Protein 1WLT (pdb70)

B-factor: mean 29.56, std 9.93, range [12.18, 69.63]

Radius of gyration: 20.83 Å; Cα contacts (8 Å, |Δi|>4): 925; chains: 2; bounding box: 51×50×59 Å

Secondary structure (DSSP, 8-state):
--EEEEEEETTEEEEEE--EEETTEEEEEEEEHHHHHHTT---EEEEEEEEE-TTBEEEEEEE-TTS--EEEEEEEESEEEEEEEE-BTTSTTTT-EEEEEEETTT--EEEE-TTEEEEEEESSSEEEEEEEESS---GGGEEE--GGGS--S-SS-B--HHHHTPPPTTTS--B-/--EEEEEEETTEEEEEE--EEETTEEEEEEEEHHHHHHTT---EEEEEEEEE-TTBEEEEEEE-TTS--EEEEEEEESEEEEEEEE-BTTSTTTT-EEEEEEETTT--EEEE-TTEEEEEEESSSEEEEEEEESS---GGGEEE--GGGS--S-SS-B--HHHHTPPPGGGS--B-

Nearest PDB structures (foldseek):
  2b9u-assembly3_E  TM=1.001E+00  e=2.699E-34  Sulfurisphaera tokodaii str. 7
  1ep0-assembly1_A  TM=9.415E-01  e=1.706E-19  Methanothermobacter thermautotrophicus
  6c46-assembly3_E-2  TM=9.231E-01  e=2.121E-18  Elizabethkingia anophelis NUHP1
  6c46-assembly2_C  TM=9.217E-01  e=4.093E-18  Elizabethkingia anophelis NUHP1
  4hn1-assembly1_B  TM=9.327E-01  e=5.082E-16  Streptomyces bikiniensis

CATH classification: 2.60.120.10

InterPro domains:
  IPR000888 dTDP-4-dehydrorhamnose 3,5-epimerase-like [PF00908] (11-170)
  IPR000888 dTDP-4-dehydrorhamnose 3,5-epimerase-like [PTHR21047] (4-171)
  IPR000888 dTDP-4-dehydrorhamnose 3,5-epimerase-like [TIGR01221] (11-172)
  IPR000888 dTDP-4-dehydrorhamnose 3,5-epimerase-like [cd00438] (11-166)
  IPR011051 RmlC-like cupin domain superfamily [SSF51182] (11-173)
  IPR014710 RmlC-like jelly roll fold [G3DSA:2.60.120.10] (1-176)

Structure (mmCIF, N/CA/C/O backbone):
data_1WLT
#
_entry.id   1WLT
#
_cell.length_a   47.147
_cell.length_b   73.145
_cell.length_c   126.242
_cell.angle_alpha   90.00
_cell.angle_beta   90.00
_cell.angle_gamma   90.00
#
_symmetry.space_group_name_H-M   'P 21 21 21'
#
loop_
_entity.id
_entity.type
_entity.pdbx_description
1 polymer '176aa long hypothetical dTDP-4-dehydrorhamnose 3,5-epimerase'
2 water water
#
loop_
_atom_site.group_PDB
_atom_site.id
_atom_site.type_symbol
_atom_site.label_atom_id
_atom_site.label_alt_id
_atom_site.label_comp_id
_atom_site.label_asym_id
_atom_site.label_entity_id
_atom_site.label_seq_id
_atom_site.pdbx_PDB_ins_code
_atom_site.Cartn_x
_atom_site.Cartn_y
_atom_site.Cartn_z
_atom_site.occupancy
_atom_site.B_iso_or_equiv
_atom_site.auth_seq_id
_atom_site.auth_comp_id
_atom_site.auth_asym_id
_atom_site.auth_atom_id
_atom_site.pdbx_PDB_model_num
ATOM 1 N N . MET A 1 21 ? -1.113 57.324 56.597 1.00 54.91 1 MET A N 1
ATOM 2 C CA . MET A 1 21 ? -1.031 55.839 56.473 1.00 54.05 1 MET A CA 1
ATOM 3 C C . MET A 1 21 ? -2.227 55.296 55.668 1.00 51.26 1 MET A C 1
ATOM 4 O O . MET A 1 21 ? -3.377 55.523 56.064 1.00 51.80 1 MET A O 1
ATOM 9 N N . PRO A 1 22 ? -1.965 54.641 54.523 1.00 47.83 2 PRO A N 1
ATOM 10 C CA . PRO A 1 22 ? -3.030 54.168 53.607 1.00 46.04 2 PRO A CA 1
ATOM 11 C C . PRO A 1 22 ? -3.580 52.760 53.967 1.00 44.01 2 PRO A C 1
ATOM 12 O O . PRO A 1 22 ? -3.837 51.907 53.078 1.00 41.97 2 PRO A O 1
ATOM 16 N N . PHE A 1 23 ? -3.676 52.504 55.265 1.00 41.70 3 PHE A N 1
ATOM 17 C CA . PHE A 1 23 ? -4.402 51.350 55.794 1.00 39.54 3 PHE A CA 1
ATOM 18 C C . PHE A 1 23 ? -5.383 51.817 56.855 1.00 39.37 3 PHE A C 1
ATOM 19 O O . PHE A 1 23 ? -5.163 52.851 57.474 1.00 38.93 3 PHE A O 1
ATOM 27 N N . GLU A 1 24 ? -6.507 51.111 56.963 1.00 39.59 4 GLU A N 1
ATOM 28 C CA . GLU A 1 24 ? -7.420 51.156 58.109 1.00 39.88 4 GLU A CA 1
ATOM 29 C C . GLU A 1 24 ? -7.374 49.749 58.741 1.00 39.43 4 GLU A C 1
ATOM 30 O O . GLU A 1 24 ? -7.319 48.748 58.022 1.00 35.77 4 GLU A O 1
ATOM 36 N N . PHE A 1 25 ? -7.309 49.709 60.079 1.00 39.26 5 PHE A N 1
ATOM 37 C CA . PHE A 1 25 ? -7.181 48.477 60.870 1.00 39.98 5 PHE A CA 1
ATOM 38 C C . PHE A 1 25 ? -8.358 48.331 61.805 1.00 40.43 5 PHE A C 1
ATOM 39 O O . PHE A 1 25 ? -8.595 49.239 62.623 1.00 41.75 5 PHE A O 1
ATOM 47 N N . GLU A 1 26 ? -9.100 47.229 61.688 1.00 39.02 6 GLU A N 1
ATOM 48 C CA . GLU A 1 26 ? -10.268 46.978 62.544 1.00 38.71 6 GLU A CA 1
ATOM 49 C C . GLU A 1 26 ? -9.990 45.747 63.408 1.00 38.59 6 GLU A C 1
ATOM 50 O O . GLU A 1 26 ? -9.707 44.654 62.836 1.00 36.37 6 GLU A O 1
ATOM 56 N N . ASN A 1 27 ? -9.964 45.904 64.745 1.00 38.46 7 ASN A N 1
ATOM 57 C CA . ASN A 1 27 ? -9.699 44.736 65.632 1.00 39.79 7 ASN A CA 1
ATOM 58 C C . ASN A 1 27 ? -10.884 43.861 65.644 1.00 39.60 7 ASN A C 1
ATOM 59 O O . ASN A 1 27 ? -12.021 44.341 65.833 1.00 40.97 7 ASN A O 1
ATOM 64 N N . LEU A 1 28 ? -10.668 42.587 65.337 1.00 37.58 8 LEU A N 1
ATOM 65 C CA . LEU A 1 28 ? -11.742 41.662 65.404 1.00 37.60 8 LEU A CA 1
ATOM 66 C C . LEU A 1 28 ? -11.701 40.816 66.724 1.00 37.27 8 LEU A C 1
ATOM 67 O O . LEU A 1 28 ? -12.503 39.887 66.856 1.00 38.65 8 LEU A O 1
ATOM 72 N N . GLY A 1 29 ? -10.795 41.154 67.636 1.00 36.80 9 GLY A N 1
ATOM 73 C CA . GLY A 1 29 ? -10.595 40.480 68.926 1.00 37.16 9 GLY A CA 1
ATOM 74 C C . GLY A 1 29 ? -9.532 39.380 68.885 1.00 37.13 9 GLY A C 1
ATOM 75 O O . GLY A 1 29 ? -9.242 38.820 67.789 1.00 35.89 9 GLY A O 1
ATOM 76 N N . MET A 1 30 ? -8.949 39.076 70.045 1.00 34.84 10 MET A N 1
ATOM 77 C CA . MET A 1 30 ? -7.948 38.011 70.225 1.00 35.37 10 MET A CA 1
ATOM 78 C C . MET A 1 30 ? -6.602 38.312 69.630 1.00 35.33 10 MET A C 1
ATOM 79 O O . MET A 1 30 ? -5.639 37.546 69.796 1.00 36.13 10 MET A O 1
ATOM 84 N N . GLY A 1 31 ? -6.473 39.442 68.969 1.00 34.60 11 GLY A N 1
ATOM 85 C CA . GLY A 1 31 ? -5.217 39.736 68.307 1.00 33.97 11 GLY A CA 1
ATOM 86 C C . GLY A 1 31 ? -5.400 39.779 66.758 1.00 32.57 11 GLY A C 1
ATOM 87 O O . GLY A 1 31 ? -4.477 40.182 66.064 1.00 30.99 11 GLY A O 1
ATOM 88 N N . ILE A 1 32 ? -6.567 39.358 66.265 1.00 31.74 12 ILE A N 1
ATOM 89 C CA . ILE A 1 32 ? -6.848 39.264 64.816 1.00 30.70 12 ILE A CA 1
ATOM 90 C C . ILE A 1 32 ? -7.149 40.678 64.353 1.00 30.42 12 ILE A C 1
ATOM 91 O O . ILE A 1 32 ? -7.890 41.433 65.041 1.00 31.67 12 ILE A O 1
ATOM 96 N N . ILE A 1 33 ? -6.629 41.041 63.194 1.00 29.67 13 ILE A N 1
ATOM 97 C CA . ILE A 1 33 ? -6.901 42.376 62.645 1.00 29.36 13 ILE A CA 1
ATOM 98 C C . ILE A 1 33 ? -7.303 42.229 61.157 1.00 28.86 13 ILE A C 1
ATOM 99 O O . ILE A 1 33 ? -6.624 41.550 60.400 1.00 24.87 13 ILE A O 1
ATOM 104 N N . LEU A 1 34 ? -8.404 42.855 60.778 1.00 28.89 14 LEU A N 1
ATOM 105 C CA . LEU A 1 34 ? -8.755 43.106 59.408 1.00 28.00 14 LEU A CA 1
ATOM 106 C C . LEU A 1 34 ? -8.051 44.386 58.934 1.00 28.29 14 LEU A C 1
ATOM 107 O O . LEU A 1 34 ? -8.150 45.488 59.542 1.00 27.46 14 LEU A O 1
ATOM 112 N N . ILE A 1 35 ? -7.395 44.256 57.797 1.00 26.43 15 ILE A N 1
ATOM 113 C CA . ILE A 1 35 ? -6.664 45.350 57.225 1.00 26.42 15 ILE A CA 1
ATOM 114 C C . ILE A 1 35 ? -7.343 45.775 55.920 1.00 24.40 15 ILE A C 1
ATOM 115 O O . ILE A 1 35 ? -7.633 44.967 55.098 1.00 20.33 15 ILE A O 1
ATOM 120 N N . LYS A 1 36 ? -7.586 47.077 55.748 1.00 25.39 16 LYS A N 1
ATOM 121 C CA . LYS A 1 36 ? -8.338 47.607 54.598 1.00 26.52 16 LYS A CA 1
ATOM 122 C C . LYS A 1 36 ? -7.436 48.627 53.906 1.00 27.89 16 LYS A C 1
ATOM 123 O O . LYS A 1 36 ? -7.070 49.703 54.499 1.00 29.39 16 LYS A O 1
ATOM 129 N N . PRO A 1 37 ? -6.887 48.208 52.765 1.00 28.42 17 PRO A N 1
ATOM 130 C CA . PRO A 1 37 ? -5.970 49.041 51.993 1.00 27.77 17 PRO A CA 1
ATOM 131 C C . PRO A 1 37 ? -6.766 50.053 51.139 1.00 27.05 17 PRO A C 1
ATOM 132 O O . PRO A 1 37 ? -7.918 49.821 50.848 1.00 28.78 17 PRO A O 1
ATOM 136 N N . LYS A 1 38 ? -6.128 51.151 50.784 1.00 26.98 18 LYS A N 1
ATOM 137 C CA . LYS A 1 38 ? -6.643 52.172 49.874 1.00 27.73 18 LYS A CA 1
ATOM 138 C C . LYS A 1 38 ? -6.352 51.861 48.424 1.00 26.16 18 LYS A C 1
ATOM 139 O O . LYS A 1 38 ? -5.193 51.752 48.037 1.00 27.59 18 LYS A O 1
ATOM 145 N N . VAL A 1 39 ? -7.396 51.747 47.602 1.00 26.33 19 VAL A N 1
ATOM 146 C CA . VAL A 1 39 ? -7.246 51.408 46.213 1.00 25.36 19 VAL A CA 1
ATOM 147 C C . VAL A 1 39 ? -7.471 52.628 45.344 1.00 27.75 19 VAL A C 1
ATOM 148 O O . VAL A 1 39 ? -8.385 53.408 45.599 1.00 27.62 19 VAL A O 1
ATOM 152 N N . PHE A 1 40 ? -6.571 52.808 44.385 1.00 26.32 20 PHE A N 1
ATOM 153 C CA . PHE A 1 40 ? -6.571 53.943 43.456 1.00 27.22 20 PHE A CA 1
ATOM 154 C C . PHE A 1 40 ? -6.932 53.493 42.056 1.00 26.40 20 PHE A C 1
ATOM 155 O O . PHE A 1 40 ? -6.078 52.987 41.326 1.00 26.08 20 PHE A O 1
ATOM 163 N N . PRO A 1 41 ? -8.173 53.649 41.660 1.00 26.76 21 PRO A N 1
ATOM 164 C CA . PRO A 1 41 ? -8.596 53.253 40.322 1.00 26.30 21 PRO A CA 1
ATOM 165 C C . PRO A 1 41 ? -8.382 54.400 39.297 1.00 27.14 21 PRO A C 1
ATOM 166 O O . PRO A 1 41 ? -8.357 55.591 39.680 1.00 27.01 21 PRO A O 1
ATOM 170 N N . ASP A 1 42 ? -8.306 54.024 38.038 1.00 26.41 22 ASP A N 1
ATOM 171 C CA . ASP A 1 42 ? -8.153 54.950 36.924 1.00 26.23 22 ASP A CA 1
ATOM 172 C C . ASP A 1 42 ? -8.435 54.233 35.674 1.00 25.95 22 ASP A C 1
ATOM 173 O O . ASP A 1 42 ? -8.892 53.052 35.742 1.00 25.32 22 ASP A O 1
ATOM 178 N N . LYS A 1 43 ? -8.206 54.883 34.510 1.00 24.81 23 LYS A N 1
ATOM 179 C CA . LYS A 1 43 ? -8.540 54.266 33.249 1.00 24.67 23 LYS A CA 1
ATOM 180 C C . LYS A 1 43 ? -7.736 52.978 32.940 1.00 23.99 23 LYS A C 1
ATOM 181 O O . LYS A 1 43 ? -8.173 52.169 32.145 1.00 23.09 23 LYS A O 1
ATOM 187 N N . ARG A 1 44 ? -6.592 52.802 33.559 1.00 23.07 24 ARG A N 1
ATOM 188 C CA . ARG A 1 44 ? -5.729 51.626 33.362 1.00 20.37 24 ARG A CA 1
ATOM 189 C C . ARG A 1 44 ? -6.203 50.356 34.111 1.00 21.27 24 ARG A C 1
ATOM 190 O O . ARG A 1 44 ? -5.856 49.276 33.706 1.00 19.87 24 ARG A O 1
ATOM 198 N N . GLY A 1 45 ? -6.954 50.554 35.194 1.00 20.88 25 GLY A N 1
ATOM 199 C CA . GLY A 1 45 ? -7.297 49.522 36.181 1.00 21.77 25 GLY A CA 1
ATOM 200 C C . GLY A 1 45 ? -7.245 50.096 37.556 1.00 20.90 25 GLY A C 1
ATOM 201 O O . GLY A 1 45 ? -8.004 51.079 37.887 1.00 20.57 25 GLY A O 1
ATOM 202 N N . PHE A 1 46 ? -6.354 49.582 38.400 1.00 20.10 26 PHE A N 1
ATOM 203 C CA . PHE A 1 46 ? -6.159 50.120 39.731 1.00 20.67 26 PHE A CA 1
ATOM 204 C C . PHE A 1 46 ? -4.839 49.821 40.316 1.00 20.01 26 PHE A C 1
ATOM 205 O O . PHE A 1 46 ? -4.154 48.909 39.813 1.00 20.19 26 PHE A O 1
ATOM 213 N N . PHE A 1 47 ? -4.479 50.491 41.406 1.00 20.10 27 PHE A N 1
ATOM 214 C CA . PHE A 1 47 ? -3.233 50.284 42.082 1.00 22.23 27 PHE A CA 1
ATOM 215 C C . PHE A 1 47 ? -3.450 50.362 43.614 1.00 23.77 27 PHE A C 1
ATOM 216 O O . PHE A 1 47 ? -4.280 51.136 44.088 1.00 24.51 27 PHE A O 1
ATOM 224 N N . LEU A 1 48 ? -2.737 49.538 44.378 1.00 22.62 28 LEU A N 1
ATOM 225 C CA . LEU A 1 48 ? -2.745 49.649 45.847 1.00 22.90 28 LEU A CA 1
ATOM 226 C C . LEU A 1 48 ? -1.425 49.184 46.407 1.00 23.06 28 LEU A C 1
ATOM 227 O O . LEU A 1 48 ? -0.777 48.316 45.852 1.00 21.09 28 LEU A O 1
ATOM 232 N N . GLU A 1 49 ? -1.048 49.778 47.531 1.00 23.24 29 GLU A N 1
ATOM 233 C CA . GLU A 1 49 ? -0.014 49.256 48.417 1.00 24.42 29 GLU A CA 1
ATOM 234 C C . GLU A 1 49 ? -0.662 48.231 49.297 1.00 23.09 29 GLU A C 1
ATOM 235 O O . GLU A 1 49 ? -1.761 48.514 49.872 1.00 21.76 29 GLU A O 1
ATOM 241 N N . VAL A 1 50 ? -0.086 47.033 49.325 1.00 22.50 30 VAL A N 1
ATOM 242 C CA . VAL A 1 50 ? -0.754 45.913 49.963 1.00 23.91 30 VAL A CA 1
ATOM 243 C C . VAL A 1 50 ? -0.160 45.773 51.366 1.00 25.68 30 VAL A C 1
ATOM 244 O O . VAL A 1 50 ? -0.913 45.644 52.312 1.00 25.98 30 VAL A O 1
ATOM 248 N N . PHE A 1 51 ? 1.156 45.752 51.478 1.00 27.42 31 PHE A N 1
ATOM 249 C CA . PHE A 1 51 ? 1.819 45.722 52.789 1.00 30.06 31 PHE A CA 1
ATOM 250 C C . PHE A 1 51 ? 3.089 46.613 52.790 1.00 30.30 31 PHE A C 1
ATOM 251 O O . PHE A 1 51 ? 3.751 46.773 51.786 1.00 30.15 31 PHE A O 1
ATOM 259 N N . LYS A 1 52 ? 3.324 47.288 53.911 1.00 32.45 32 LYS A N 1
ATOM 260 C CA . LYS A 1 52 ? 4.471 48.162 54.094 1.00 31.88 32 LYS A CA 1
ATOM 261 C C . LYS A 1 52 ? 5.020 47.948 55.496 1.00 33.64 32 LYS A C 1
ATOM 262 O O . LYS A 1 52 ? 4.299 48.116 56.473 1.00 32.68 32 LYS A O 1
ATOM 268 N N . SER A 1 53 ? 6.286 47.594 55.552 1.00 36.62 33 SER A N 1
ATOM 269 C CA . SER A 1 53 ? 6.874 47.035 56.753 1.00 40.45 33 SER A CA 1
ATOM 270 C C . SER A 1 53 ? 6.823 48.093 57.874 1.00 41.88 33 SER A C 1
ATOM 271 O O . SER A 1 53 ? 6.363 47.768 58.973 1.00 41.20 33 SER A O 1
ATOM 274 N N . GLU A 1 54 ? 7.086 49.384 57.591 1.00 42.70 34 GLU A N 1
ATOM 275 C CA . GLU A 1 54 ? 7.150 50.363 58.671 1.00 43.95 34 GLU A CA 1
ATOM 276 C C . GLU A 1 54 ? 5.756 50.649 59.215 1.00 42.91 34 GLU A C 1
ATOM 277 O O . GLU A 1 54 ? 5.583 50.707 60.427 1.00 43.73 34 GLU A O 1
ATOM 283 N N . ASP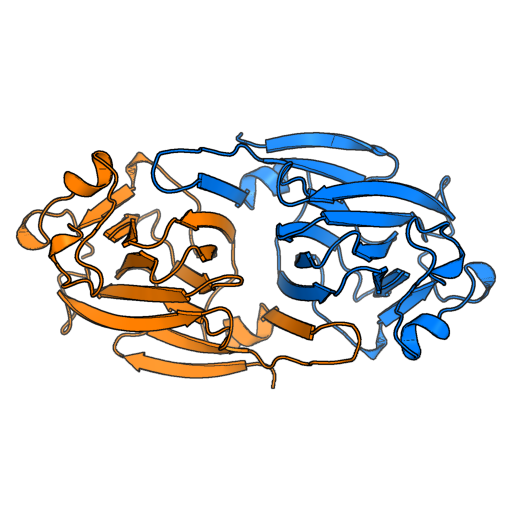 A 1 55 ? 4.737 50.697 58.368 1.00 40.87 35 ASP A N 1
ATOM 284 C CA . ASP A 1 55 ? 3.366 50.848 58.825 1.00 39.60 35 ASP A CA 1
ATOM 285 C C . ASP A 1 55 ? 2.808 49.630 59.621 1.00 39.01 35 ASP A C 1
ATOM 286 O O . ASP A 1 55 ? 1.911 49.765 60.476 1.00 38.47 35 ASP A O 1
ATOM 291 N N . PHE A 1 56 ? 3.264 48.433 59.260 1.00 37.45 36 PHE A N 1
ATOM 292 C CA . PHE A 1 56 ? 2.708 47.221 59.838 1.00 36.25 36 PHE A CA 1
ATOM 293 C C . PHE A 1 56 ? 3.404 46.989 61.161 1.00 35.86 36 PHE A C 1
ATOM 294 O O . PHE A 1 56 ? 2.774 46.558 62.167 1.00 34.41 36 PHE A O 1
ATOM 302 N N . THR A 1 57 ? 4.684 47.328 61.178 1.00 35.84 37 THR A N 1
ATOM 303 C CA . THR A 1 57 ? 5.455 47.345 62.426 1.00 37.77 37 THR A CA 1
ATOM 304 C C . THR A 1 57 ? 4.785 48.229 63.515 1.00 39.65 37 THR A C 1
ATOM 305 O O . THR A 1 57 ? 4.708 47.832 64.694 1.00 40.31 37 THR A O 1
ATOM 309 N N . LYS A 1 58 ? 4.202 49.351 63.102 1.00 41.95 38 LYS A N 1
ATOM 310 C CA . LYS A 1 58 ? 3.474 50.211 64.028 1.00 44.03 38 LYS A CA 1
ATOM 311 C C . LYS A 1 58 ? 2.209 49.560 64.620 1.00 45.33 38 LYS A C 1
ATOM 312 O O . LYS A 1 58 ? 1.867 49.814 65.786 1.00 44.49 38 LYS A O 1
ATOM 318 N N . MET A 1 59 ? 1.533 48.691 63.857 1.00 45.82 39 MET A N 1
ATOM 319 C CA . MET A 1 59 ? 0.459 47.848 64.409 1.00 46.29 39 MET A CA 1
ATOM 320 C C . MET A 1 59 ? 0.944 46.512 64.990 1.00 44.93 39 MET A C 1
ATOM 321 O O . MET A 1 59 ? 0.138 45.624 65.234 1.00 43.50 39 MET A O 1
ATOM 326 N N . ARG A 1 60 ? 2.257 46.396 65.155 1.00 43.46 40 ARG A N 1
ATOM 327 C CA . ARG A 1 60 ? 2.976 45.250 65.711 1.00 44.38 40 ARG A CA 1
ATOM 328 C C . ARG A 1 60 ? 2.789 43.971 64.913 1.00 42.34 40 ARG A C 1
ATOM 329 O O . ARG A 1 60 ? 2.830 42.839 65.464 1.00 43.67 40 ARG A O 1
ATOM 337 N N . ILE A 1 61 ? 2.634 44.153 63.601 1.00 38.01 41 ILE A N 1
ATOM 338 C CA . ILE A 1 61 ? 2.715 43.075 62.640 1.00 35.16 41 ILE A CA 1
ATOM 339 C C . ILE A 1 61 ? 4.134 43.041 62.090 1.00 34.00 41 ILE A C 1
ATOM 340 O O . ILE A 1 61 ? 4.537 43.981 61.400 1.00 34.72 41 ILE A O 1
ATOM 345 N N . PRO A 1 62 ? 4.918 42.007 62.376 1.00 33.39 42 PRO A N 1
ATOM 346 C CA . PRO A 1 62 ? 6.343 41.997 61.994 1.00 33.17 42 PRO A CA 1
ATOM 347 C C . PRO A 1 62 ? 6.488 41.729 60.499 1.00 33.00 42 PRO A C 1
ATOM 348 O O . PRO A 1 62 ? 5.458 41.604 59.819 1.00 30.59 42 PRO A O 1
ATOM 352 N N . ASN A 1 63 ? 7.725 41.613 60.052 1.00 33.26 43 ASN A N 1
ATOM 353 C CA . ASN A 1 63 ? 8.050 41.590 58.663 1.00 33.80 43 ASN A CA 1
ATOM 354 C C . ASN A 1 63 ? 7.825 40.203 58.054 1.00 32.06 43 ASN A C 1
ATOM 355 O O . ASN A 1 63 ? 7.861 39.160 58.765 1.00 29.83 43 ASN A O 1
ATOM 360 N N . VAL A 1 64 ? 7.642 40.203 56.737 1.00 30.52 44 VAL A N 1
ATOM 361 C CA . VAL A 1 64 ? 7.391 38.965 55.973 1.00 30.81 44 VAL A CA 1
ATOM 362 C C . VAL A 1 64 ? 8.653 38.203 55.685 1.00 30.76 44 VAL A C 1
ATOM 363 O O . VAL A 1 64 ? 9.663 38.789 55.320 1.00 31.05 44 VAL A O 1
ATOM 367 N N . ILE A 1 65 ? 8.655 36.904 55.919 1.00 28.08 45 ILE A N 1
ATOM 368 C CA . ILE A 1 65 ? 9.818 36.121 55.515 1.00 27.86 45 ILE A CA 1
ATOM 369 C C . ILE A 1 65 ? 9.569 35.077 54.460 1.00 25.41 45 ILE A C 1
ATOM 370 O O . ILE A 1 65 ? 10.494 34.415 53.977 1.00 24.92 45 ILE A O 1
ATOM 375 N N . GLN A 1 66 ? 8.290 34.854 54.160 1.00 20.97 46 GLN A N 1
ATOM 376 C CA . GLN A 1 66 ? 7.945 33.941 53.153 1.00 19.97 46 GLN A CA 1
ATOM 377 C C . GLN A 1 66 ? 6.587 34.368 52.588 1.00 16.84 46 GLN A C 1
ATOM 378 O O . GLN A 1 66 ? 5.739 34.883 53.331 1.00 20.99 46 GLN A O 1
ATOM 384 N N . THR A 1 67 ? 6.403 34.145 51.318 1.00 18.37 47 THR A N 1
ATOM 385 C CA . THR A 1 67 ? 5.060 34.429 50.696 1.00 18.51 47 THR A CA 1
ATOM 386 C C . THR A 1 67 ? 4.651 33.252 49.894 1.00 18.08 47 THR A C 1
ATOM 387 O O . THR A 1 67 ? 5.404 32.770 49.042 1.00 19.52 47 THR A O 1
ATOM 391 N N . ASN A 1 68 ? 3.442 32.742 50.147 1.00 16.90 48 ASN A N 1
ATOM 392 C CA . ASN A 1 68 ? 2.902 31.675 49.299 1.00 15.97 48 ASN A CA 1
ATOM 393 C C . ASN A 1 68 ? 1.651 32.075 48.502 1.00 16.12 48 ASN A C 1
ATOM 394 O O . ASN A 1 68 ? 1.034 33.073 48.783 1.00 15.33 48 ASN A O 1
ATOM 399 N N . MET A 1 69 ? 1.266 31.239 47.561 1.00 16.80 49 MET A N 1
ATOM 400 C CA . MET A 1 69 ? 0.022 31.406 46.828 1.00 17.76 49 MET A CA 1
ATOM 401 C C . MET A 1 69 ? -0.636 30.147 46.537 1.00 18.24 49 MET A C 1
ATOM 402 O O . MET A 1 69 ? 0.014 29.168 46.229 1.00 18.10 49 MET A O 1
ATOM 407 N N . SER A 1 70 ? -1.980 30.147 46.616 1.00 15.32 50 SER A N 1
ATOM 408 C CA . SER A 1 70 ? -2.742 29.079 46.129 1.00 16.07 50 SER A CA 1
ATOM 409 C C . SER A 1 70 ? -3.856 29.556 45.209 1.00 14.62 50 SER A C 1
ATOM 410 O O . SER A 1 70 ? -4.345 30.685 45.351 1.00 16.53 50 SER A O 1
ATOM 413 N N . PHE A 1 71 ? -4.250 28.629 44.361 1.00 14.98 51 PHE A N 1
ATOM 414 C CA . PHE A 1 71 ? -5.468 28.701 43.587 1.00 15.48 51 PHE A CA 1
ATOM 415 C C . PHE A 1 71 ? -6.378 27.587 44.078 1.00 17.28 51 PHE A C 1
ATOM 416 O O . PHE A 1 71 ? -5.954 26.458 44.206 1.00 16.61 51 PHE A O 1
ATOM 424 N N . SER A 1 72 ? -7.628 27.950 44.335 1.00 16.65 52 SER A N 1
ATOM 425 C CA . SER A 1 72 ? -8.634 27.030 44.892 1.00 17.30 52 SER A CA 1
ATOM 426 C C . SER A 1 72 ? -9.952 27.173 44.163 1.00 18.36 52 SER A C 1
ATOM 427 O O . SER A 1 72 ? -10.502 28.304 44.014 1.00 17.45 52 SER A O 1
ATOM 430 N N . ARG A 1 73 ? -10.366 26.032 43.590 1.00 18.10 53 ARG A N 1
ATOM 431 C CA . ARG A 1 73 ? -11.687 25.936 42.876 1.00 18.58 53 ARG A CA 1
ATOM 432 C C . ARG A 1 73 ? -12.798 26.175 43.865 1.00 18.32 53 ARG A C 1
ATOM 433 O O . ARG A 1 73 ? -12.683 25.900 45.095 1.00 17.11 53 ARG A O 1
ATOM 448 N N . LYS A 1 74 ? -13.907 26.714 43.365 1.00 19.45 54 LYS A N 1
ATOM 449 C CA . LYS A 1 74 ? -15.094 26.913 44.195 1.00 17.84 54 LYS A CA 1
ATOM 450 C C . LYS A 1 74 ? -15.389 25.663 45.063 1.00 17.81 54 LYS A C 1
ATOM 451 O O . LYS A 1 74 ? -15.433 24.547 44.530 1.00 18.89 54 LYS A O 1
ATOM 457 N N . GLY A 1 75 ? -15.589 25.879 46.357 1.00 18.21 55 GLY A N 1
ATOM 458 C CA . GLY A 1 75 ? -15.990 24.805 47.293 1.00 18.07 55 GLY A CA 1
ATOM 459 C C . GLY A 1 75 ? -14.839 24.186 48.060 1.00 17.57 55 GLY A C 1
ATOM 460 O O . GLY A 1 75 ? -15.017 23.499 49.063 1.00 18.02 55 GLY A O 1
ATOM 461 N N . VAL A 1 76 ? -13.631 24.432 47.572 1.00 16.56 56 VAL A N 1
ATOM 462 C CA . VAL A 1 76 ? -12.450 24.012 48.337 1.00 15.75 56 VAL A CA 1
ATOM 463 C C . VAL A 1 76 ? -12.381 24.583 49.727 1.00 15.96 56 VAL A C 1
ATOM 464 O O . VAL A 1 76 ? -12.508 25.780 49.936 1.00 15.82 56 VAL A O 1
ATOM 468 N N . VAL A 1 77 ? -12.003 23.719 50.707 1.00 16.36 57 VAL A N 1
ATOM 469 C CA . VAL A 1 77 ? -11.554 24.130 52.047 1.00 14.79 57 VAL A CA 1
ATOM 470 C C . VAL A 1 77 ? -10.124 23.668 52.175 1.00 13.33 57 VAL A C 1
ATOM 471 O O . VAL A 1 77 ? -9.752 22.529 51.743 1.00 17.17 57 VAL A O 1
ATOM 475 N N . ARG A 1 78 ? -9.354 24.580 52.640 1.00 15.08 58 ARG A N 1
ATOM 476 C CA . ARG A 1 78 ? -7.998 24.268 53.166 1.00 14.99 58 ARG A CA 1
ATOM 477 C C . ARG A 1 78 ? -7.945 24.639 54.612 1.00 15.75 58 ARG A C 1
ATOM 478 O O . ARG A 1 78 ? -8.321 25.742 55.018 1.00 17.87 58 ARG A O 1
ATOM 486 N N . GLY A 1 79 ? -7.357 23.743 55.443 1.00 15.44 59 GLY A N 1
ATOM 487 C CA . GLY A 1 79 ? -7.108 24.100 56.835 1.00 15.24 59 GLY A CA 1
ATOM 488 C C . GLY A 1 79 ? -7.542 22.973 57.823 1.00 13.97 59 GLY A C 1
ATOM 489 O O . GLY A 1 79 ? -7.813 21.868 57.376 1.00 14.05 59 GLY A O 1
ATOM 490 N N . LEU A 1 80 ? -7.543 23.232 59.125 1.00 13.41 60 LEU A N 1
ATOM 491 C CA . LEU A 1 80 ? -7.190 24.517 59.765 1.00 14.60 60 LEU A CA 1
ATOM 492 C C . LEU A 1 80 ? -5.735 24.429 60.281 1.00 17.97 60 LEU A C 1
ATOM 493 O O . LEU A 1 80 ? -5.471 23.714 61.216 1.00 19.17 60 LEU A O 1
ATOM 498 N N . HIS A 1 81 ? -4.806 25.146 59.652 1.00 17.96 61 HIS A N 1
ATOM 499 C CA . HIS A 1 81 ? -3.355 24.927 59.871 1.00 18.44 61 HIS A CA 1
ATOM 500 C C . HIS A 1 81 ? -2.622 25.900 60.723 1.00 18.52 61 HIS A C 1
ATOM 501 O O . HIS A 1 81 ? -2.929 27.077 60.814 1.00 17.94 61 HIS A O 1
ATOM 508 N N . TYR A 1 82 ? -1.577 25.386 61.339 1.00 18.69 62 TYR A N 1
ATOM 509 C CA . TYR A 1 82 ? -0.610 26.189 62.039 1.00 20.20 62 TYR A CA 1
ATOM 510 C C . TYR A 1 82 ? 0.704 25.416 62.057 1.00 19.73 62 TYR A C 1
ATOM 511 O O . TYR A 1 82 ? 0.781 24.199 61.799 1.00 19.72 62 TYR A O 1
ATOM 520 N N . GLN A 1 83 ? 1.760 26.138 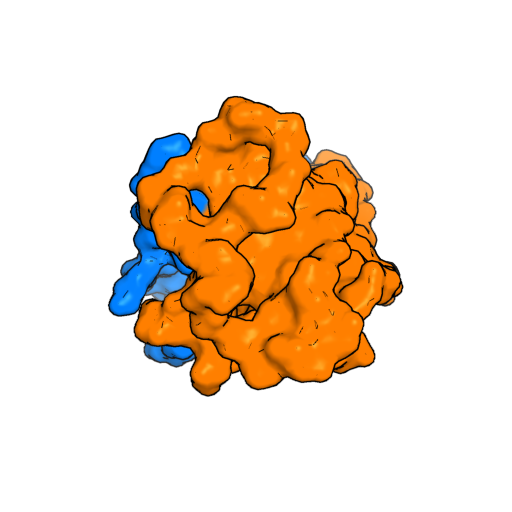62.377 1.00 20.20 63 GLN A N 1
ATOM 521 C CA . GLN A 1 83 ? 3.002 25.471 62.803 1.00 19.88 63 GLN A CA 1
ATOM 522 C C . GLN A 1 83 ? 3.195 25.702 64.329 1.00 19.39 63 GLN A C 1
ATOM 523 O O . GLN A 1 83 ? 2.921 26.761 64.862 1.00 22.07 63 GLN A O 1
ATOM 529 N N . ARG A 1 84 ? 3.626 24.637 65.013 1.00 21.76 64 ARG A N 1
ATOM 530 C CA . ARG A 1 84 ? 3.935 24.751 66.376 1.00 23.89 64 ARG A CA 1
ATOM 531 C C . ARG A 1 84 ? 5.290 25.351 66.656 1.00 24.42 64 ARG A C 1
ATOM 532 O O . ARG A 1 84 ? 6.208 25.333 65.824 1.00 23.26 64 ARG A O 1
ATOM 540 N N . THR A 1 85 ? 5.377 25.846 67.901 1.00 26.63 65 THR A N 1
ATOM 541 C CA . THR A 1 85 ? 6.542 26.574 68.406 1.00 28.36 65 THR A CA 1
ATOM 542 C C . THR A 1 85 ? 7.650 25.512 68.369 1.00 28.70 65 THR A C 1
ATOM 543 O O . THR A 1 85 ? 7.373 24.316 68.532 1.00 27.99 65 THR A O 1
ATOM 547 N N . PRO A 1 86 ? 8.905 25.860 68.067 1.00 28.60 66 PRO A N 1
ATOM 548 C CA . PRO A 1 86 ? 9.387 27.220 67.941 1.00 28.05 66 PRO A CA 1
ATOM 549 C C . PRO A 1 86 ? 9.492 27.606 66.447 1.00 27.46 66 PRO A C 1
ATOM 550 O O . PRO A 1 86 ? 10.277 28.492 66.097 1.00 26.48 66 PRO A O 1
ATOM 554 N N . LYS A 1 87 ? 8.748 26.903 65.567 1.00 26.87 67 LYS A N 1
ATOM 555 C CA . LYS A 1 87 ? 8.506 27.384 64.179 1.00 25.03 67 LYS A CA 1
ATOM 556 C C . LYS A 1 87 ? 7.120 28.050 63.935 1.00 23.92 67 LYS A C 1
ATOM 557 O O . LYS A 1 87 ? 6.574 27.957 62.812 1.00 23.34 67 LYS A O 1
ATOM 563 N N . GLU A 1 88 ? 6.629 28.788 64.920 1.00 24.26 68 GLU A N 1
ATOM 564 C CA . GLU A 1 88 ? 5.322 29.434 64.868 1.00 25.17 68 GLU A CA 1
ATOM 565 C C . GLU A 1 88 ? 5.330 30.484 63.714 1.00 24.82 68 GLU A C 1
ATOM 566 O O . GLU A 1 88 ? 6.413 30.945 63.341 1.00 24.39 68 GLU A O 1
ATOM 572 N N . GLN A 1 89 ? 4.147 30.740 63.133 1.00 23.75 69 GLN A N 1
ATOM 573 C CA . GLN A 1 89 ? 3.979 31.612 61.928 1.00 23.31 69 GLN A CA 1
ATOM 574 C C . GLN A 1 89 ? 2.851 32.523 62.173 1.00 23.02 69 GLN A C 1
ATOM 575 O O . GLN A 1 89 ? 1.755 32.054 62.582 1.00 23.05 69 GLN A O 1
ATOM 581 N N . GLY A 1 90 ? 3.087 33.823 61.861 1.00 20.95 70 GLY A N 1
ATOM 582 C CA . GLY A 1 90 ? 2.072 34.813 61.678 1.00 20.90 70 GLY A CA 1
ATOM 583 C C . GLY A 1 90 ? 1.678 34.825 60.185 1.00 20.03 70 GLY A C 1
ATOM 584 O O . GLY A 1 90 ? 2.450 34.371 59.362 1.00 18.67 70 GLY A O 1
ATOM 585 N N . LYS A 1 91 ? 0.471 35.270 59.843 1.00 19.08 71 LYS A N 1
ATOM 586 C CA . LYS A 1 91 ? 0.056 35.216 58.420 1.00 20.61 71 LYS A CA 1
ATOM 587 C C . LYS A 1 91 ? -0.820 36.359 58.150 1.00 21.12 71 LYS A C 1
ATOM 588 O O . LYS A 1 91 ? -1.696 36.571 58.911 1.00 21.23 71 LYS A O 1
ATOM 594 N N . ILE A 1 92 ? -0.600 37.070 57.020 1.00 20.19 72 ILE A N 1
ATOM 595 C CA . ILE A 1 92 ? -1.551 38.045 56.478 1.00 19.64 72 ILE A CA 1
ATOM 596 C C . ILE A 1 92 ? -2.143 37.429 55.234 1.00 17.34 72 ILE A C 1
ATOM 597 O O . ILE A 1 92 ? -1.396 37.100 54.320 1.00 17.61 72 ILE A O 1
ATOM 602 N N . ILE A 1 93 ? -3.484 37.226 55.202 1.00 17.41 73 ILE A N 1
ATOM 603 C CA . ILE A 1 93 ? -4.170 36.558 54.099 1.00 15.60 73 ILE A CA 1
ATOM 604 C C . ILE A 1 93 ? -4.817 37.638 53.192 1.00 17.73 73 ILE A C 1
ATOM 605 O O . ILE A 1 93 ? -5.559 38.506 53.689 1.00 18.11 73 ILE A O 1
ATOM 610 N N . PHE A 1 94 ? -4.624 37.510 51.895 1.00 16.56 74 PHE A N 1
ATOM 611 C CA . PHE A 1 94 ? -5.122 38.461 50.902 1.00 18.04 74 PHE A CA 1
ATOM 612 C C . PHE A 1 94 ? -5.660 37.725 49.718 1.00 18.21 74 PHE A C 1
ATOM 613 O O . PHE A 1 94 ? -5.116 36.660 49.330 1.00 16.75 74 PHE A O 1
ATOM 621 N N . VAL A 1 95 ? -6.677 38.288 49.030 1.00 16.09 75 VAL A N 1
ATOM 622 C CA . VAL A 1 95 ? -7.376 37.597 47.954 1.00 15.84 75 VAL A CA 1
ATOM 623 C C . VAL A 1 95 ? -7.437 38.490 46.715 1.00 16.10 75 VAL A C 1
ATOM 624 O O . VAL A 1 95 ? -8.299 39.365 46.585 1.00 16.71 75 VAL A O 1
ATOM 628 N N . PRO A 1 96 ? -6.430 38.381 45.886 1.00 16.48 76 PRO A N 1
ATOM 629 C CA . PRO A 1 96 ? -6.407 39.221 44.684 1.00 16.79 76 PRO A CA 1
ATOM 630 C C . PRO A 1 96 ? -7.377 38.874 43.646 1.00 16.01 76 PRO A C 1
ATOM 631 O O . PRO A 1 96 ? -7.622 39.705 42.779 1.00 18.55 76 PRO A O 1
ATOM 635 N N . LYS A 1 97 ? -7.865 37.644 43.634 1.00 17.08 77 LYS A N 1
ATOM 636 C CA . LYS A 1 97 ? -8.939 37.190 42.717 1.00 17.90 77 LYS A CA 1
ATOM 637 C C . LYS A 1 97 ? -9.829 36.213 43.395 1.00 17.41 77 LYS A C 1
ATOM 638 O O . LYS A 1 97 ? -9.348 35.244 44.012 1.00 16.26 77 LYS A O 1
ATOM 644 N N . GLY A 1 98 ? -11.142 36.461 43.284 1.00 17.14 78 GLY A N 1
ATOM 645 C CA . GLY A 1 98 ? -12.131 35.637 43.917 1.00 17.01 78 GLY A CA 1
ATOM 646 C C . GLY A 1 98 ? -12.685 36.120 45.218 1.00 16.67 78 GLY A C 1
ATOM 647 O O . GLY A 1 98 ? -12.767 37.323 45.467 1.00 17.05 78 GLY A O 1
ATOM 648 N N . ARG A 1 99 ? -13.012 35.178 46.075 1.00 14.90 79 ARG A N 1
ATOM 649 C CA . ARG A 1 99 ? -13.796 35.405 47.260 1.00 16.00 79 ARG A CA 1
ATOM 650 C C . ARG A 1 99 ? -13.708 34.162 48.184 1.00 15.14 79 ARG A C 1
ATOM 651 O O . ARG A 1 99 ? -14.014 33.075 47.768 1.00 16.09 79 ARG A O 1
ATOM 659 N N . ILE A 1 100 ? -13.260 34.376 49.389 1.00 16.33 80 ILE A N 1
ATOM 660 C CA . ILE A 1 100 ? -13.163 33.301 50.361 1.00 14.91 80 ILE A CA 1
ATOM 661 C C . ILE A 1 100 ? -13.892 33.663 51.655 1.00 15.67 80 ILE A C 1
ATOM 662 O O . ILE A 1 100 ? -13.992 34.817 52.033 1.00 18.38 80 ILE A O 1
ATOM 667 N N . LEU A 1 101 ? -14.234 32.657 52.421 1.00 17.14 81 LEU A N 1
ATOM 668 C CA . LEU A 1 101 ? -14.547 32.841 53.842 1.00 16.98 81 LEU A CA 1
ATOM 669 C C . LEU A 1 101 ? -13.311 32.371 54.625 1.00 17.15 81 LEU A C 1
ATOM 670 O O . LEU A 1 101 ? -13.024 31.217 54.590 1.00 17.07 81 LEU A O 1
ATOM 675 N N . ASP A 1 102 ? -12.645 33.273 55.292 1.00 17.03 82 ASP A N 1
ATOM 676 C CA . ASP A 1 102 ? -11.427 33.028 56.007 1.00 19.83 82 ASP A CA 1
ATOM 677 C C . ASP A 1 102 ? -11.736 32.915 57.471 1.00 20.53 82 ASP A C 1
ATOM 678 O O . ASP A 1 102 ? -12.553 33.686 58.033 1.00 22.72 82 ASP A O 1
ATOM 683 N N . VAL A 1 103 ? -11.077 31.947 58.081 1.00 20.55 83 VAL A N 1
ATOM 684 C CA . VAL A 1 103 ? -11.237 31.609 59.461 1.00 21.31 83 VAL A CA 1
ATOM 685 C C . VAL A 1 103 ? -9.925 31.498 60.246 1.00 21.39 83 VAL A C 1
ATOM 686 O O . VAL A 1 103 ? -8.970 30.915 59.801 1.00 20.19 83 VAL A O 1
ATOM 690 N N . ALA A 1 104 ? -9.919 32.046 61.474 1.00 21.33 84 ALA A N 1
ATOM 691 C CA . ALA A 1 104 ? -8.847 31.915 62.418 1.00 20.63 84 ALA A CA 1
ATOM 692 C C . ALA A 1 104 ? -9.430 31.466 63.763 1.00 23.04 84 ALA A C 1
ATOM 693 O O . ALA A 1 104 ? -10.415 32.038 64.220 1.00 23.09 84 ALA A O 1
ATOM 695 N N . VAL A 1 105 ? -8.873 30.395 64.304 1.00 24.66 85 VAL A N 1
ATOM 696 C CA . VAL A 1 105 ? -9.318 29.772 65.549 1.00 23.93 85 VAL A CA 1
ATOM 697 C C . VAL A 1 105 ? -8.198 29.894 66.548 1.00 25.39 85 VAL A C 1
ATOM 698 O O . VAL A 1 105 ? -7.077 29.502 66.254 1.00 22.89 85 VAL A O 1
ATOM 702 N N . ASP A 1 106 ? -8.495 30.392 67.761 1.00 25.29 86 ASP A N 1
ATOM 703 C CA . ASP A 1 106 ? -7.479 30.520 68.824 1.00 26.62 86 ASP A CA 1
ATOM 704 C C . ASP A 1 106 ? -7.173 29.090 69.330 1.00 26.76 86 ASP A C 1
ATOM 705 O O . ASP A 1 106 ? -8.109 28.422 69.802 1.00 29.14 86 ASP A O 1
ATOM 710 N N . VAL A 1 107 ? -5.953 28.594 69.179 1.00 26.09 87 VAL A N 1
ATOM 711 C CA . VAL A 1 107 ? -5.515 27.274 69.668 1.00 26.67 87 VAL A CA 1
ATOM 712 C C . VAL A 1 107 ? -4.406 27.385 70.765 1.00 27.09 87 VAL A C 1
ATOM 713 O O . VAL A 1 107 ? -3.546 26.549 70.856 1.00 27.24 87 VAL A O 1
ATOM 717 N N . ARG A 1 108 ? -4.462 28.454 71.539 1.00 28.07 88 ARG A N 1
ATOM 718 C CA . ARG A 1 108 ? -3.569 28.659 72.662 1.00 29.84 88 ARG A CA 1
ATOM 719 C C . ARG A 1 108 ? -4.344 28.163 73.916 1.00 32.32 88 ARG A C 1
ATOM 720 O O . ARG A 1 108 ? -5.364 28.751 74.329 1.00 33.42 88 ARG A O 1
ATOM 728 N N . LYS A 1 109 ? -3.889 27.026 74.427 1.00 35.69 89 LYS A N 1
ATOM 729 C CA . LYS A 1 109 ? -4.604 26.243 75.490 1.00 38.30 89 LYS A CA 1
ATOM 730 C C . LYS A 1 109 ? -4.902 27.156 76.722 1.00 39.21 89 LYS A C 1
ATOM 731 O O . LYS A 1 109 ? -6.011 27.203 77.242 1.00 39.88 89 LYS A O 1
ATOM 737 N N . SER A 1 110 ? -3.948 27.974 77.097 1.00 40.43 90 SER A N 1
ATOM 738 C CA . SER A 1 110 ? -4.160 28.912 78.220 1.00 42.43 90 SER A CA 1
ATOM 739 C C . SER A 1 110 ? -4.899 30.218 77.936 1.00 42.38 90 SER A C 1
ATOM 740 O O . SER A 1 110 ? -5.102 31.026 78.853 1.00 42.75 90 SER A O 1
ATOM 743 N N . SER A 1 111 ? -5.244 30.479 76.680 1.00 41.06 91 SER A N 1
ATOM 744 C CA . SER A 1 111 ? -5.912 31.724 76.330 1.00 40.66 91 SER A CA 1
ATOM 745 C C . SER A 1 111 ? -7.367 31.687 76.835 1.00 40.91 91 SER A C 1
ATOM 746 O O . SER A 1 111 ? -8.002 30.629 76.784 1.00 39.75 91 SER A O 1
ATOM 749 N N . PRO A 1 112 ? -7.908 32.830 77.274 1.00 41.38 92 PRO A N 1
ATOM 750 C CA . PRO A 1 112 ? -9.341 32.913 77.630 1.00 41.80 92 PRO A CA 1
ATOM 751 C C . PRO A 1 112 ? -10.272 32.684 76.484 1.00 41.12 92 PRO A C 1
ATOM 752 O O . PRO A 1 112 ? -11.461 32.443 76.716 1.00 40.94 92 PRO A O 1
ATOM 756 N N . THR A 1 113 ? -9.787 32.823 75.252 1.00 39.88 93 THR A N 1
ATOM 757 C CA . THR A 1 113 ? -10.641 32.504 74.093 1.00 38.66 93 THR A CA 1
ATOM 758 C C . THR A 1 113 ? -10.192 31.271 73.334 1.00 39.11 93 THR A C 1
ATOM 759 O O . THR A 1 113 ? -10.502 31.134 72.154 1.00 40.04 93 THR A O 1
ATOM 763 N N . PHE A 1 114 ? -9.497 30.364 74.006 1.00 37.93 94 PHE A N 1
ATOM 764 C CA . PHE A 1 114 ? -9.198 29.069 73.464 1.00 37.07 94 PHE A CA 1
ATOM 765 C C . PHE A 1 114 ? -10.432 28.519 72.829 1.00 36.91 94 PHE A C 1
ATOM 766 O O . PHE A 1 114 ? -11.523 28.522 73.437 1.00 35.32 94 PHE A O 1
ATOM 774 N N . GLY A 1 115 ? -10.292 28.153 71.554 1.00 34.21 95 GLY A N 1
ATOM 775 C CA . GLY A 1 115 ? -11.351 27.560 70.766 1.00 33.06 95 GLY A CA 1
ATOM 776 C C . GLY A 1 115 ? -12.356 28.510 70.155 1.00 31.89 95 GLY A C 1
ATOM 777 O O . GLY A 1 115 ? -13.251 28.069 69.503 1.00 31.75 95 GLY A O 1
ATOM 778 N N . LYS A 1 116 ? -12.230 29.800 70.403 1.00 32.26 96 LYS A N 1
ATOM 779 C CA . LYS A 1 116 ? -13.061 30.805 69.724 1.00 32.71 96 LYS A CA 1
ATOM 780 C C . LYS A 1 116 ? -12.425 31.083 68.333 1.00 30.92 96 LYS A C 1
ATOM 781 O O . LYS A 1 116 ? -11.191 30.943 68.148 1.00 28.23 96 LYS A O 1
ATOM 787 N N . TYR A 1 117 ? -13.296 31.428 67.404 1.00 30.84 97 TYR A N 1
ATOM 788 C CA . TYR A 1 117 ? -12.867 31.785 66.051 1.00 30.50 97 TYR A CA 1
ATOM 789 C C . TYR A 1 117 ? -13.550 33.025 65.524 1.00 30.79 97 TYR A C 1
ATOM 790 O O . TYR A 1 117 ? -14.672 33.400 65.999 1.00 31.29 97 TYR A O 1
ATOM 799 N N . VAL A 1 118 ? -12.879 33.663 64.554 1.00 29.06 98 VAL A N 1
ATOM 800 C CA . VAL A 1 118 ? -13.468 34.720 63.708 1.00 28.45 98 VAL A CA 1
ATOM 801 C C . VAL A 1 118 ? -13.518 34.295 62.266 1.00 28.34 98 VAL A C 1
ATOM 802 O O . VAL A 1 118 ? -12.634 33.527 61.806 1.00 25.47 98 VAL A O 1
ATOM 806 N N . LYS A 1 119 ? -14.599 34.691 61.583 1.00 26.15 99 LYS A N 1
ATOM 807 C CA . LYS A 1 119 ? -14.792 34.410 60.184 1.00 27.47 99 LYS A CA 1
ATOM 808 C C . LYS A 1 119 ? -14.888 35.797 59.528 1.00 28.35 99 LYS A C 1
ATOM 809 O O . LYS A 1 119 ? -15.489 36.713 60.113 1.00 28.65 99 LYS A O 1
ATOM 815 N N . ALA A 1 120 ? -14.196 35.996 58.402 1.00 25.62 100 ALA A N 1
ATOM 816 C CA . ALA A 1 120 ? -14.240 37.224 57.619 1.00 24.74 100 ALA A CA 1
ATOM 817 C C . ALA A 1 120 ? -14.134 36.934 56.104 1.00 24.30 100 ALA A C 1
ATOM 818 O O . ALA A 1 120 ? -13.358 36.047 55.641 1.00 21.13 100 ALA A O 1
ATOM 820 N N . GLU A 1 121 ? -15.044 37.547 55.336 1.00 23.68 101 GLU A N 1
ATOM 821 C CA . GLU A 1 121 ? -14.976 37.387 53.904 1.00 22.80 101 GLU A CA 1
ATOM 822 C C . GLU A 1 121 ? -13.908 38.331 53.339 1.00 21.87 101 GLU A C 1
ATOM 823 O O . GLU A 1 121 ? -13.918 39.551 53.569 1.00 19.90 101 GLU A O 1
ATOM 829 N N . LEU A 1 122 ? -12.945 37.752 52.624 1.00 19.63 102 LEU A N 1
ATOM 830 C CA . LEU A 1 122 ? -11.872 38.487 52.023 1.00 19.27 102 LEU A CA 1
ATOM 831 C C . LEU A 1 122 ? -12.004 38.276 50.528 1.00 17.80 102 LEU A C 1
ATOM 832 O O . LEU A 1 122 ? -12.170 37.175 50.076 1.00 17.06 102 LEU A O 1
ATOM 837 N N . ASN A 1 123 ? -11.974 39.338 49.740 1.00 18.21 103 ASN A N 1
ATOM 838 C CA . ASN A 1 123 ? -12.266 39.141 48.360 1.00 17.43 103 ASN A CA 1
ATOM 839 C C . ASN A 1 123 ? -11.607 40.210 47.467 1.00 15.60 103 ASN A C 1
ATOM 840 O O . ASN A 1 123 ? -10.964 41.150 47.999 1.00 18.39 103 ASN A O 1
ATOM 845 N N . GLU A 1 124 ? -11.756 40.054 46.175 1.00 15.75 104 GLU A N 1
ATOM 846 C CA . GLU A 1 124 ? -11.094 40.926 45.189 1.00 18.96 104 GLU A CA 1
ATOM 847 C C . GLU A 1 124 ? -11.767 42.300 45.081 1.00 20.81 104 GLU A C 1
ATOM 848 O O . GLU A 1 124 ? -11.247 43.170 44.478 1.00 21.12 104 GLU A O 1
ATOM 854 N N . GLU A 1 125 ? -12.940 42.456 45.692 1.00 21.99 105 GLU A N 1
ATOM 855 C CA . GLU A 1 125 ? -13.627 43.767 45.636 1.00 23.23 105 GLU A CA 1
ATOM 856 C C . GLU A 1 125 ? -13.212 44.596 46.850 1.00 22.12 105 GLU A C 1
ATOM 857 O O . GLU A 1 125 ? -12.917 45.793 46.766 1.00 21.98 105 GLU A O 1
ATOM 863 N N . ASN A 1 126 ? -13.288 43.990 48.021 1.00 21.34 106 ASN A N 1
ATOM 864 C CA . ASN A 1 126 ? -12.915 44.667 49.198 1.00 21.87 106 ASN A CA 1
ATOM 865 C C . ASN A 1 126 ? -11.381 44.798 49.354 1.00 20.74 106 ASN A C 1
ATOM 866 O O . ASN A 1 126 ? -10.925 45.749 49.874 1.00 19.23 106 ASN A O 1
ATOM 871 N N . HIS A 1 127 ? -10.607 43.890 48.774 1.00 20.47 107 HIS A N 1
ATOM 872 C CA . HIS A 1 127 ? -9.192 43.844 48.995 1.00 20.08 107 HIS A CA 1
ATOM 873 C C . HIS A 1 127 ? -8.755 43.774 50.471 1.00 19.23 107 HIS A C 1
ATOM 874 O O . HIS A 1 127 ? -7.652 44.137 50.799 1.00 18.58 107 HIS A O 1
ATOM 881 N N . TYR A 1 128 ? -9.601 43.271 51.332 1.00 19.82 108 TYR A N 1
ATOM 882 C CA . TYR A 1 128 ? -9.229 43.179 52.713 1.00 20.76 108 TYR A CA 1
ATOM 883 C C . TYR A 1 128 ? -8.243 42.103 52.951 1.00 19.17 108 TYR A C 1
ATOM 884 O O . TYR A 1 128 ? -8.239 41.099 52.234 1.00 18.23 108 TYR A O 1
ATOM 893 N N . MET A 1 129 ? -7.489 42.268 54.053 1.00 20.00 109 MET A N 1
ATOM 894 C CA . MET A 1 129 ? -6.533 41.281 54.545 1.00 21.06 109 MET A CA 1
ATOM 895 C C . MET A 1 129 ? -6.813 40.940 55.996 1.00 21.81 109 MET A C 1
ATOM 896 O O . MET A 1 129 ? -7.343 41.760 56.704 1.00 24.75 109 MET A O 1
ATOM 901 N N . LEU A 1 130 ? -6.525 39.718 56.399 1.00 22.47 110 LEU A N 1
ATOM 902 C CA . LEU A 1 130 ? -6.604 39.266 57.796 1.00 21.89 110 LEU A CA 1
ATOM 903 C C . LEU A 1 130 ? -5.247 38.956 58.302 1.00 21.75 110 LEU A C 1
ATOM 904 O O . LEU A 1 130 ? -4.515 38.109 57.734 1.00 18.83 110 LEU A O 1
ATOM 909 N N . TRP A 1 131 ? -4.891 39.612 59.406 1.00 21.21 111 TRP A N 1
ATOM 910 C CA . TRP A 1 131 ? -3.687 39.343 60.157 1.00 21.57 111 TRP A CA 1
ATOM 911 C C . TRP A 1 131 ? -4.028 38.306 61.237 1.00 22.38 111 TRP A C 1
ATOM 912 O O . TRP A 1 131 ? -4.934 38.525 62.055 1.00 23.35 111 TRP A O 1
ATOM 923 N N . ILE A 1 132 ? -3.339 37.179 61.179 1.00 23.54 112 ILE A N 1
ATOM 924 C CA . ILE A 1 132 ? -3.575 36.017 62.040 1.00 23.34 112 ILE A CA 1
ATOM 925 C C . ILE A 1 132 ? -2.246 35.718 62.771 1.00 23.11 112 ILE A C 1
ATOM 926 O O . ILE A 1 132 ? -1.339 35.104 62.247 1.00 22.67 112 ILE A O 1
ATOM 931 N N . PRO A 1 133 ? -2.085 36.223 63.972 1.00 24.10 113 PRO A N 1
ATOM 932 C CA . PRO A 1 133 ? -0.815 36.032 64.675 1.00 25.26 113 PRO A CA 1
ATOM 933 C C . PRO A 1 133 ? -0.529 34.585 64.985 1.00 24.61 113 PRO A C 1
ATOM 934 O O . PRO A 1 133 ? -1.431 33.785 64.900 1.00 23.77 113 PRO A O 1
ATOM 938 N N . PRO A 1 134 ? 0.685 34.267 65.402 1.00 25.75 114 PRO A N 1
ATOM 939 C CA . PRO A 1 134 ? 0.978 32.936 65.935 1.00 27.57 114 PRO A CA 1
ATOM 940 C C . PRO A 1 134 ? 0.009 32.540 67.023 1.00 26.92 114 PRO A C 1
ATOM 941 O O . PRO A 1 134 ? -0.376 33.394 67.842 1.00 27.80 114 PRO A O 1
ATOM 945 N N . GLY A 1 135 ? -0.314 31.254 67.072 1.00 26.68 115 GLY A N 1
ATOM 946 C CA . GLY A 1 135 ? -1.213 30.708 68.068 1.00 27.47 115 GLY A CA 1
ATOM 947 C C . GLY A 1 135 ? -2.606 30.430 67.564 1.00 27.03 115 GLY A C 1
ATOM 948 O O . GLY A 1 135 ? -3.443 29.980 68.350 1.00 26.30 115 GLY A O 1
ATOM 949 N N . PHE A 1 136 ? -2.875 30.711 66.280 1.00 24.43 116 PHE A N 1
ATOM 950 C CA . PHE A 1 136 ? -4.182 30.493 65.674 1.00 23.38 116 PHE A CA 1
ATOM 951 C C . PHE A 1 136 ? -4.067 29.451 64.558 1.00 21.93 116 PHE A C 1
ATOM 952 O O . PHE A 1 136 ? -2.991 29.323 63.963 1.00 21.95 116 PHE A O 1
ATOM 960 N N . ALA A 1 137 ? -5.165 28.707 64.338 1.00 21.73 117 ALA A N 1
ATOM 961 C CA . ALA A 1 137 ? -5.314 27.763 63.248 1.00 19.64 117 ALA A CA 1
ATOM 962 C C . ALA A 1 137 ? -6.061 28.471 62.101 1.00 19.73 117 ALA A C 1
ATOM 963 O O . ALA A 1 137 ? -7.085 29.080 62.322 1.00 19.27 117 ALA A O 1
ATOM 965 N N . HIS A 1 138 ? -5.463 28.428 60.898 1.00 17.41 118 HIS A N 1
ATOM 966 C CA . HIS A 1 138 ? -6.036 29.182 59.757 1.00 16.81 118 HIS A CA 1
ATOM 967 C C . HIS A 1 138 ? -6.620 28.296 58.736 1.00 15.57 118 HIS A C 1
ATOM 968 O O . HIS A 1 138 ? -5.954 27.338 58.276 1.00 18.56 118 HIS A O 1
ATOM 975 N N . GLY A 1 139 ? -7.838 28.616 58.238 1.00 16.32 119 GLY A N 1
ATOM 976 C CA . GLY A 1 139 ? -8.364 27.929 57.069 1.00 15.99 119 GLY A CA 1
ATOM 977 C C . GLY A 1 139 ? -9.401 28.825 56.346 1.00 16.14 119 GLY A C 1
ATOM 978 O O . GLY A 1 139 ? -9.666 29.940 56.812 1.00 18.99 119 GLY A O 1
ATOM 979 N N . PHE A 1 140 ? -9.864 28.365 55.203 1.00 16.62 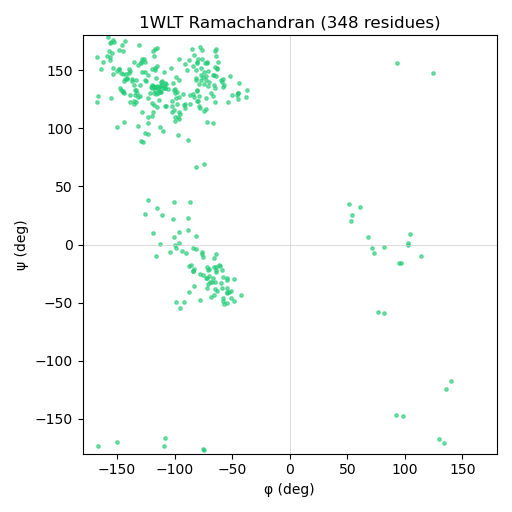120 PHE A N 1
ATOM 980 C CA . PHE A 1 140 ? -10.878 29.107 54.354 1.00 17.26 120 PHE A CA 1
ATOM 981 C C . PHE A 1 140 ? -11.584 28.181 53.446 1.00 17.07 120 PHE A C 1
ATOM 982 O O . PHE A 1 140 ? -11.124 27.033 53.136 1.00 16.79 120 PHE A O 1
ATOM 990 N N . GLN A 1 141 ? -12.717 28.646 52.934 1.00 15.16 121 GLN A N 1
ATOM 991 C CA . GLN A 1 141 ? -13.378 27.998 51.885 1.00 14.65 121 GLN A CA 1
ATOM 992 C C . GLN A 1 141 ? -13.450 29.020 50.733 1.00 14.86 121 GLN A C 1
ATOM 993 O O . GLN A 1 141 ? -13.768 30.201 50.928 1.00 16.68 121 GLN A O 1
ATOM 999 N N . ALA A 1 142 ? -13.158 28.523 49.563 1.00 16.13 122 ALA A N 1
ATOM 1000 C CA . ALA A 1 142 ? -13.266 29.310 48.345 1.00 16.96 122 ALA A CA 1
ATOM 1001 C C . ALA A 1 142 ? -14.766 29.368 47.957 1.00 16.20 122 ALA A C 1
ATOM 1002 O O . ALA A 1 142 ? -15.357 28.384 47.653 1.00 18.76 122 ALA A O 1
ATOM 1004 N N . LEU A 1 143 ? -15.300 30.578 47.958 1.00 16.66 123 LEU A N 1
ATOM 1005 C CA . LEU A 1 143 ? -16.729 30.799 47.588 1.00 19.05 123 LEU A CA 1
ATOM 1006 C C . LEU A 1 143 ? -16.958 30.892 46.121 1.00 20.62 123 LEU A C 1
ATOM 1007 O O . LEU A 1 143 ? -18.093 30.736 45.610 1.00 22.58 123 LEU A O 1
ATOM 1012 N N . GLU A 1 144 ? -15.874 31.209 45.419 1.00 22.00 124 GLU A N 1
ATOM 1013 C CA . GLU A 1 144 ? -15.698 31.052 43.988 1.00 21.22 124 GLU A CA 1
ATOM 1014 C C . GLU A 1 144 ? -14.202 30.708 43.786 1.00 19.67 124 GLU A C 1
ATOM 1015 O O . GLU A 1 144 ? -13.448 30.745 44.753 1.00 17.72 124 GLU A O 1
ATOM 1026 N N . ASP A 1 145 ? -13.844 30.354 42.548 1.00 17.93 125 ASP A N 1
ATOM 1027 C CA . ASP A 1 145 ? -12.418 30.095 42.206 1.00 18.65 125 ASP A CA 1
ATOM 1028 C C . ASP A 1 145 ? -11.588 31.302 42.714 1.00 18.67 125 ASP A C 1
ATOM 1029 O O . ASP A 1 145 ? -11.924 32.461 42.419 1.00 18.14 125 ASP A O 1
ATOM 1034 N N . SER A 1 146 ? -10.516 31.069 43.485 1.00 15.49 126 SER A N 1
ATOM 1035 C CA . SER A 1 146 ? -9.857 32.121 44.194 1.00 15.58 126 SER A CA 1
ATOM 1036 C C . SER A 1 146 ? -8.360 31.931 44.259 1.00 15.23 126 SER A C 1
ATOM 1037 O O . SER A 1 146 ? -7.888 30.854 44.369 1.00 15.92 126 SER A O 1
ATOM 1040 N N . ILE A 1 147 ? -7.649 33.005 44.120 1.00 15.93 127 ILE A N 1
ATOM 1041 C CA . ILE A 1 147 ? -6.185 33.048 44.335 1.00 17.06 127 ILE A CA 1
ATOM 1042 C C . ILE A 1 147 ? -6.021 33.685 45.689 1.00 15.87 127 ILE A C 1
ATOM 1043 O O . ILE A 1 147 ? -6.469 34.802 45.952 1.00 16.92 127 ILE A O 1
ATOM 1048 N N . VAL A 1 148 ? -5.340 32.978 46.578 1.00 15.03 128 VAL A N 1
ATOM 1049 C CA . VAL A 1 148 ? -5.024 33.532 47.905 1.00 15.96 128 VAL A CA 1
ATOM 1050 C C . VAL A 1 148 ? -3.537 33.719 48.008 1.00 16.28 128 VAL A C 1
ATOM 1051 O O . VAL A 1 148 ? -2.803 32.883 47.549 1.00 15.95 128 VAL A O 1
ATOM 1055 N N . ILE A 1 149 ? -3.109 34.835 48.527 1.00 14.63 129 ILE A N 1
ATOM 1056 C CA . ILE A 1 149 ? -1.685 35.085 48.833 1.00 16.26 129 ILE A CA 1
ATOM 1057 C C . ILE A 1 149 ? -1.572 35.072 50.373 1.00 17.03 129 ILE A C 1
ATOM 1058 O O . ILE A 1 149 ? -2.405 35.607 51.122 1.00 18.67 129 ILE A O 1
ATOM 1063 N N . TYR A 1 150 ? -0.544 34.412 50.834 1.00 17.30 130 TYR A N 1
ATOM 1064 C CA . TYR A 1 150 ? -0.329 34.279 52.258 1.00 16.26 130 TYR A CA 1
ATOM 1065 C C . TYR A 1 150 ? 1.008 34.920 52.540 1.00 15.93 130 TYR A C 1
ATOM 1066 O O . TYR A 1 150 ? 2.082 34.352 52.152 1.00 16.69 130 TYR A O 1
ATOM 1075 N N . PHE A 1 151 ? 0.995 36.032 53.203 1.00 16.64 131 PHE A N 1
ATOM 1076 C CA . PHE A 1 151 ? 2.235 36.635 53.643 1.00 17.72 131 PHE A CA 1
ATOM 1077 C C . PHE A 1 151 ? 2.594 36.129 55.049 1.00 19.25 131 PHE A C 1
ATOM 1078 O O . PHE A 1 151 ? 1.810 36.301 55.965 1.00 20.34 131 PHE A O 1
ATOM 1086 N N . ILE A 1 152 ? 3.709 35.452 55.157 1.00 19.26 132 ILE A N 1
ATOM 1087 C CA . ILE A 1 152 ? 4.028 34.644 56.347 1.00 20.22 132 ILE A CA 1
ATOM 1088 C C . ILE A 1 152 ? 5.135 35.370 57.125 1.00 21.69 132 ILE A C 1
ATOM 1089 O O . ILE A 1 152 ? 6.075 35.868 56.510 1.00 20.89 132 ILE A O 1
ATOM 1094 N N . THR A 1 153 ? 4.962 35.455 58.440 1.00 22.23 133 THR A N 1
ATOM 1095 C CA . THR A 1 153 ? 5.900 36.082 59.413 1.00 23.55 133 THR A CA 1
ATOM 1096 C C . THR A 1 153 ? 6.428 35.054 60.429 1.00 24.17 133 THR A C 1
ATOM 1097 O O . THR A 1 153 ? 5.920 33.912 60.509 1.00 23.83 133 THR A O 1
ATOM 1101 N N . HIS A 1 154 ? 7.536 35.441 61.074 1.00 24.59 134 HIS A N 1
ATOM 1102 C CA . HIS A 1 154 ? 8.141 34.713 62.185 1.00 25.68 134 HIS A CA 1
ATOM 1103 C C . HIS A 1 154 ? 8.989 33.586 61.708 1.00 26.02 134 HIS A C 1
ATOM 1104 O O . HIS A 1 154 ? 10.218 33.604 62.001 1.00 26.26 134 HIS A O 1
ATOM 1111 N N . ASN A 1 155 ? 8.449 32.615 60.954 1.00 23.46 135 ASN A N 1
ATOM 1112 C CA . ASN A 1 155 ? 9.247 31.465 60.566 1.00 23.25 135 ASN A CA 1
ATOM 1113 C C . ASN A 1 155 ? 8.843 30.927 59.233 1.00 23.63 135 ASN A C 1
ATOM 1114 O O . ASN A 1 155 ? 7.644 30.935 58.905 1.00 22.13 135 ASN A O 1
ATOM 1119 N N . GLU A 1 156 ? 9.783 30.327 58.509 1.00 21.86 136 GLU A N 1
ATOM 1120 C CA . GLU A 1 156 ? 9.462 29.691 57.258 1.00 24.17 136 GLU A CA 1
ATOM 1121 C C . GLU A 1 156 ? 8.811 28.336 57.459 1.00 23.67 136 GLU A C 1
ATOM 1122 O O . GLU A 1 156 ? 8.795 27.810 58.584 1.00 25.22 136 GLU A O 1
ATOM 1128 N N . TYR A 1 157 ? 8.303 27.809 56.342 1.00 21.90 137 TYR A N 1
ATOM 1129 C CA . TYR A 1 157 ? 7.753 26.477 56.186 1.00 22.05 137 TYR A CA 1
ATOM 1130 C C . TYR A 1 157 ? 8.690 25.429 56.864 1.00 24.10 137 TYR A C 1
ATOM 1131 O O . TYR A 1 157 ? 9.876 25.359 56.572 1.00 22.58 137 TYR A O 1
ATOM 1140 N N . SER A 1 158 ? 8.099 24.584 57.678 1.00 22.69 138 SER A N 1
ATOM 1141 C CA . SER A 1 158 ? 8.832 23.521 58.386 1.00 21.70 138 SER A CA 1
ATOM 1142 C C . SER A 1 158 ? 7.895 22.350 58.591 1.00 20.01 138 SER A C 1
ATOM 1143 O O . SER A 1 158 ? 7.101 22.369 59.520 1.00 21.52 138 SER A O 1
ATOM 1146 N N . PRO A 1 159 ? 8.046 21.357 57.757 1.00 21.33 139 PRO A N 1
ATOM 1147 C CA . PRO A 1 159 ? 7.183 20.178 57.693 1.00 21.73 139 PRO A CA 1
ATOM 1148 C C . PRO A 1 159 ? 6.927 19.433 59.009 1.00 21.78 139 PRO A C 1
ATOM 1149 O O . PRO A 1 159 ? 5.759 19.145 59.332 1.00 22.11 139 PRO A O 1
ATOM 1153 N N . PRO A 1 160 ? 7.993 19.180 59.802 1.00 21.11 140 PRO A N 1
ATOM 1154 C CA . PRO A 1 160 ? 7.854 18.505 61.103 1.00 21.48 140 PRO A CA 1
ATOM 1155 C C . PRO A 1 160 ? 7.061 19.336 62.115 1.00 20.10 140 PRO A C 1
ATOM 1156 O O . PRO A 1 160 ? 6.464 18.764 63.030 1.00 21.92 140 PRO A O 1
ATOM 1160 N N . HIS A 1 161 ? 6.917 20.636 61.935 1.00 20.43 141 HIS A N 1
ATOM 1161 C CA . HIS A 1 161 ? 6.149 21.417 62.851 1.00 20.79 141 HIS A CA 1
ATOM 1162 C C . HIS A 1 161 ? 4.714 21.723 62.420 1.00 19.37 141 HIS A C 1
ATOM 1163 O O . HIS A 1 161 ? 3.976 22.297 63.187 1.00 18.89 141 HIS A O 1
ATOM 1170 N N . GLU A 1 162 ? 4.361 21.294 61.234 1.00 19.94 142 GLU A N 1
ATOM 1171 C CA . GLU A 1 162 ? 2.987 21.518 60.700 1.00 19.62 142 GLU A CA 1
ATOM 1172 C C . GLU A 1 162 ? 2.002 20.703 61.614 1.00 20.15 142 GLU A C 1
ATOM 1173 O O . GLU A 1 162 ? 2.194 19.557 61.829 1.00 18.91 142 GLU A O 1
ATOM 1179 N N . ARG A 1 163 ? 0.892 21.330 62.010 1.00 21.44 143 ARG A N 1
ATOM 1180 C CA . ARG A 1 163 ? -0.207 20.729 62.713 1.00 20.02 143 ARG A CA 1
ATOM 1181 C C . ARG A 1 163 ? -1.511 21.381 62.188 1.00 20.79 143 ARG A C 1
ATOM 1182 O O . ARG A 1 163 ? -1.523 22.346 61.389 1.00 17.33 143 ARG A O 1
ATOM 1190 N N . CYS A 1 164 ? -2.587 20.833 62.702 1.00 20.73 144 CYS A N 1
ATOM 1191 C CA . CYS A 1 164 ? -3.916 21.253 62.225 1.00 19.97 144 CYS A CA 1
ATOM 1192 C C . CYS A 1 164 ? -5.018 20.746 63.144 1.00 21.50 144 CYS A C 1
ATOM 1193 O O . CYS A 1 164 ? -4.814 19.767 63.897 1.00 22.72 144 CYS A O 1
ATOM 1196 N N . ILE A 1 165 ? -6.165 21.402 62.995 1.00 20.01 145 ILE A N 1
ATOM 1197 C CA . ILE A 1 165 ? -7.437 20.996 63.634 1.00 21.06 145 ILE A CA 1
ATOM 1198 C C . ILE A 1 165 ? -8.458 20.926 62.581 1.00 20.36 145 ILE A C 1
ATOM 1199 O O . ILE A 1 165 ? -8.332 21.490 61.464 1.00 18.00 145 ILE A O 1
ATOM 1204 N N . SER A 1 166 ? -9.511 20.202 62.879 1.00 19.55 146 SER A N 1
ATOM 1205 C CA . SER A 1 166 ? -10.396 19.724 61.813 1.00 19.60 146 SER A CA 1
ATOM 1206 C C . SER A 1 166 ? -11.188 20.887 61.211 1.00 18.92 146 SER A C 1
ATOM 1207 O O . SER A 1 166 ? -11.790 21.704 61.936 1.00 20.19 146 SER A O 1
ATOM 1210 N N . TYR A 1 167 ? -11.273 20.891 59.903 1.00 19.47 147 TYR A N 1
ATOM 1211 C CA . TYR A 1 167 ? -12.107 21.877 59.197 1.00 17.78 147 TYR A CA 1
ATOM 1212 C C . TYR A 1 167 ? -13.576 21.639 59.599 1.00 20.26 147 TYR A C 1
ATOM 1213 O O . TYR A 1 167 ? -14.441 22.520 59.380 1.00 19.48 147 TYR A O 1
ATOM 1222 N N . SER A 1 168 ? -13.876 20.399 60.033 1.00 20.09 148 SER A N 1
ATOM 1223 C CA . SER A 1 168 ? -15.284 20.030 60.328 1.00 20.83 148 SER A CA 1
ATOM 1224 C C . SER A 1 168 ? -15.893 20.806 61.525 1.00 20.01 148 SER A C 1
ATOM 1225 O O . SER A 1 168 ? -17.146 20.804 61.728 1.00 21.94 148 SER A O 1
ATOM 1228 N N . TYR A 1 169 ? -15.097 21.501 62.287 1.00 18.86 149 TYR A N 1
ATOM 1229 C CA . TYR A 1 169 ? -15.585 22.455 63.272 1.00 21.79 149 TYR A CA 1
ATOM 1230 C C . TYR A 1 169 ? -16.418 23.663 62.692 1.00 22.72 149 TYR A C 1
ATOM 1231 O O . TYR A 1 169 ? -17.098 24.358 63.404 1.00 22.96 149 TYR A O 1
ATOM 1240 N N . ILE A 1 170 ? -16.280 23.886 61.402 1.00 20.60 150 ILE A N 1
ATOM 1241 C CA . ILE A 1 170 ? -16.776 25.107 60.799 1.00 21.21 150 ILE A CA 1
ATOM 1242 C C . ILE A 1 170 ? -17.927 24.743 59.914 1.00 20.13 150 ILE A C 1
ATOM 1243 O O . ILE A 1 170 ? -17.887 23.791 59.139 1.00 20.80 150 ILE A O 1
ATOM 1248 N N . ASP A 1 171 ? -18.988 25.554 59.988 1.00 21.83 151 ASP A N 1
ATOM 1249 C CA . ASP A 1 171 ? -20.151 25.330 59.153 1.00 22.15 151 ASP A CA 1
ATOM 1250 C C . ASP A 1 171 ? -19.940 26.068 57.838 1.00 22.13 151 ASP A C 1
ATOM 1251 O O . ASP A 1 171 ? -20.330 27.179 57.713 1.00 22.64 151 ASP A O 1
ATOM 1256 N N . TRP A 1 172 ? -19.347 25.426 56.862 1.00 23.29 152 TRP A N 1
ATOM 1257 C CA . TRP A 1 172 ? -18.908 26.122 55.634 1.00 23.01 152 TRP A CA 1
ATOM 1258 C C . TRP A 1 172 ? -20.134 26.365 54.767 1.00 23.79 152 TRP A C 1
ATOM 1259 O O . TRP A 1 172 ? -20.942 25.429 54.565 1.00 22.96 152 TRP A O 1
ATOM 1270 N N . PRO A 1 173 ? -20.166 27.530 54.132 1.00 24.90 153 PRO A N 1
ATOM 1271 C CA . PRO A 1 173 ? -21.319 27.886 53.240 1.00 25.45 153 PRO A CA 1
ATOM 1272 C C . PRO A 1 173 ? -21.582 27.013 52.093 1.00 25.73 153 PRO A C 1
ATOM 1273 O O . PRO A 1 173 ? -22.783 26.857 51.722 1.00 26.69 153 PRO A O 1
ATOM 1277 N N . ILE A 1 174 ? -20.556 26.424 51.495 1.00 23.99 154 ILE A N 1
ATOM 1278 C CA . ILE A 1 174 ? -20.720 25.513 50.369 1.00 25.28 154 ILE A CA 1
ATOM 1279 C C . ILE A 1 174 ? -20.616 24.108 50.886 1.00 26.18 154 ILE A C 1
ATOM 1280 O O . ILE A 1 174 ? -19.563 23.715 51.365 1.00 24.42 154 ILE A O 1
ATOM 1285 N N . LYS A 1 175 ? -21.721 23.321 50.792 1.00 28.42 155 LYS A N 1
ATOM 1286 C CA . LYS A 1 175 ? -21.739 21.957 51.313 1.00 30.52 155 LYS A CA 1
ATOM 1287 C C . LYS A 1 175 ? -20.926 21.035 50.460 1.00 30.00 155 LYS A C 1
ATOM 1288 O O . LYS A 1 175 ? -20.423 20.051 50.971 1.00 31.23 155 LYS A O 1
ATOM 1294 N N . GLU A 1 176 ? -20.826 21.332 49.173 1.00 30.08 156 GLU A N 1
ATOM 1295 C CA . GLU A 1 176 ? -20.051 20.508 48.228 1.00 31.39 156 GLU A CA 1
ATOM 1296 C C . GLU A 1 176 ? -18.535 20.802 48.502 1.00 28.16 156 GLU A C 1
ATOM 1297 O O . GLU A 1 176 ? -17.883 21.415 47.668 1.00 29.30 156 GLU A O 1
ATOM 1303 N N . VAL A 1 177 ? -18.011 20.364 49.648 1.00 26.06 157 VAL A N 1
ATOM 1304 C CA . VAL A 1 177 ? -16.616 20.675 50.093 1.00 24.35 157 VAL A CA 1
ATOM 1305 C C . VAL A 1 177 ? -15.645 19.828 49.272 1.00 22.42 157 VAL A C 1
ATOM 1306 O O . VAL A 1 177 ? -15.894 18.645 48.979 1.00 24.09 157 VAL A O 1
ATOM 1310 N N . ILE A 1 178 ? -14.531 20.410 48.833 1.00 19.87 158 ILE A N 1
ATOM 1311 C CA . ILE A 1 178 ? -13.487 19.696 48.176 1.00 19.95 158 ILE A CA 1
ATOM 1312 C C . ILE A 1 178 ? -12.277 19.868 49.085 1.00 20.11 158 ILE A C 1
ATOM 1313 O O . ILE A 1 178 ? -11.922 20.981 49.422 1.00 19.40 158 ILE A O 1
ATOM 1318 N N . ILE A 1 179 ? -11.740 18.772 49.578 1.00 19.87 159 ILE A N 1
ATOM 1319 C CA . ILE A 1 179 ? -10.786 18.833 50.671 1.00 18.17 159 ILE A CA 1
ATOM 1320 C C . ILE A 1 179 ? -9.756 17.748 50.478 1.00 19.82 159 ILE A C 1
ATOM 1321 O O . ILE A 1 179 ? -10.081 16.690 49.960 1.00 18.48 159 ILE A O 1
ATOM 1326 N N . SER A 1 180 ? -8.513 18.020 50.883 1.00 18.76 160 SER A N 1
ATOM 1327 C CA . SER A 1 180 ? -7.450 17.069 50.641 1.00 19.44 160 SER A CA 1
ATOM 1328 C C . SER A 1 180 ? -7.586 15.911 51.669 1.00 20.31 160 SER A C 1
ATOM 1329 O O . SER A 1 180 ? -8.143 16.068 52.744 1.00 17.92 160 SER A O 1
ATOM 1332 N N . ASP A 1 181 ? -6.981 14.800 51.309 1.00 21.48 161 ASP A N 1
ATOM 1333 C CA . ASP A 1 181 ? -6.932 13.621 52.190 1.00 23.00 161 ASP A CA 1
ATOM 1334 C C . ASP A 1 181 ? -6.279 13.958 53.501 1.00 22.97 161 ASP A C 1
ATOM 1335 O O . ASP A 1 181 ? -6.799 13.572 54.543 1.00 21.87 161 ASP A O 1
ATOM 1340 N N . LYS A 1 182 ? -5.134 14.671 53.472 1.00 22.45 162 LYS A N 1
ATOM 1341 C CA . LYS A 1 182 ? -4.490 15.131 54.670 1.00 22.36 162 LYS A CA 1
ATOM 1342 C C . LYS A 1 182 ? -5.417 15.950 55.580 1.00 21.62 162 LYS A C 1
ATOM 1343 O O . LYS A 1 182 ? -5.479 15.777 56.799 1.00 19.98 162 LYS A O 1
ATOM 1349 N N . ASP A 1 183 ? -6.089 16.942 55.001 1.00 19.97 163 ASP A N 1
ATOM 1350 C CA . ASP A 1 183 ? -6.928 17.849 55.837 1.00 19.39 163 ASP A CA 1
ATOM 1351 C C . ASP A 1 183 ? -8.114 17.066 56.439 1.00 17.91 163 ASP A C 1
ATOM 1352 O O . ASP A 1 183 ? -8.551 17.403 57.541 1.00 19.61 163 ASP A O 1
ATOM 1357 N N . LEU A 1 184 ? -8.549 16.048 55.739 1.00 20.64 164 LEU A N 1
ATOM 1358 C CA . LEU A 1 184 ? -9.584 15.082 56.243 1.00 23.25 164 LEU A CA 1
ATOM 1359 C C . LEU A 1 184 ? -9.145 14.423 57.534 1.00 23.23 164 LEU A C 1
ATOM 1360 O O . LEU A 1 184 ? -9.995 14.090 58.403 1.00 23.43 164 LEU A O 1
ATOM 1365 N N . GLN A 1 185 ? -7.839 14.296 57.728 1.00 20.44 165 GLN A N 1
ATOM 1366 C CA . GLN A 1 185 ? -7.336 13.595 58.924 1.00 22.63 165 GLN A CA 1
ATOM 1367 C C . GLN A 1 185 ? -7.125 14.518 60.109 1.00 23.11 165 GLN A C 1
ATOM 1368 O O . GLN A 1 185 ? -6.836 14.051 61.249 1.00 22.50 165 GLN A O 1
ATOM 1374 N N . CYS A 1 186 ? -7.260 15.841 59.937 1.00 20.42 166 CYS A N 1
ATOM 1375 C CA . CYS A 1 186 ? -6.932 16.737 61.027 1.00 20.80 166 CYS A CA 1
ATOM 1376 C C . CYS A 1 186 ? -7.783 16.388 62.259 1.00 22.00 166 CYS A C 1
ATOM 1377 O O . CYS A 1 186 ? -9.021 16.130 62.151 1.00 20.93 166 CYS A O 1
ATOM 1380 N N . PRO A 1 187 ? -7.117 16.371 63.383 1.00 22.94 167 PRO A N 1
ATOM 1381 C CA . PRO A 1 187 ? -7.714 16.043 64.665 1.00 23.45 167 PRO A CA 1
ATOM 1382 C C . PRO A 1 187 ? -8.574 17.125 65.315 1.00 22.44 167 PRO A C 1
ATOM 1383 O O . PRO A 1 187 ? -8.686 18.307 64.988 1.00 19.10 167 PRO A O 1
ATOM 1387 N N . SER A 1 188 ? -9.295 16.660 66.335 1.00 22.72 168 SER A N 1
ATOM 1388 C CA . SER A 1 188 ? -9.954 17.506 67.288 1.00 21.90 168 SER A CA 1
ATOM 1389 C C . SER A 1 188 ? -9.037 18.396 68.104 1.00 24.25 168 SER A C 1
ATOM 1390 O O . SER A 1 188 ? -7.825 18.112 68.258 1.00 21.46 168 SER A O 1
ATOM 1393 N N . LEU A 1 189 ? -9.604 19.474 68.617 1.00 24.42 169 LEU A N 1
ATOM 1394 C CA . LEU A 1 189 ? -8.922 20.394 69.508 1.00 28.47 169 LEU A CA 1
ATOM 1395 C C . LEU A 1 189 ? -8.265 19.712 70.711 1.00 31.39 169 LEU A C 1
ATOM 1396 O O . LEU A 1 189 ? -7.119 20.010 71.045 1.00 32.63 169 LEU A O 1
ATOM 1401 N N . GLU A 1 190 ? -8.968 18.737 71.275 1.00 31.46 170 GLU A N 1
ATOM 1402 C CA . GLU A 1 190 ? -8.449 17.936 72.411 1.00 33.25 170 GLU A CA 1
ATOM 1403 C C . GLU A 1 190 ? -7.254 17.066 72.109 1.00 32.56 170 GLU A C 1
ATOM 1404 O O . GLU A 1 190 ? -6.337 17.070 72.920 1.00 33.39 170 GLU A O 1
ATOM 1410 N N . LYS A 1 191 ? -7.237 16.371 70.971 1.00 30.64 171 LYS A N 1
ATOM 1411 C CA . LYS A 1 191 ? -6.189 15.473 70.591 1.00 32.58 171 LYS A CA 1
ATOM 1412 C C . LYS A 1 191 ? -5.001 16.174 69.864 1.00 31.30 171 LYS A C 1
ATOM 1413 O O . LYS A 1 191 ? -3.990 15.571 69.665 1.00 33.07 171 LYS A O 1
ATOM 1419 N N . ALA A 1 192 ? -5.193 17.371 69.359 1.00 30.28 172 ALA A N 1
ATOM 1420 C CA . ALA A 1 192 ? -4.138 18.037 68.583 1.00 30.42 172 ALA A CA 1
ATOM 1421 C C . ALA A 1 192 ? -3.002 18.549 69.521 1.00 30.29 172 ALA A C 1
ATOM 1422 O O . ALA A 1 192 ? -3.226 18.990 70.648 1.00 27.63 172 ALA A O 1
ATOM 1424 N N . GLU A 1 193 ? -1.787 18.553 68.996 1.00 31.41 173 GLU A N 1
ATOM 1425 C CA . GLU A 1 193 ? -0.722 19.385 69.585 1.00 32.63 173 GLU A CA 1
ATOM 1426 C C . GLU A 1 193 ? -0.936 20.873 69.314 1.00 33.45 173 GLU A C 1
ATOM 1427 O O . GLU A 1 193 ? -0.740 21.344 68.175 1.00 35.66 173 GLU A O 1
ATOM 1433 N N . VAL A 1 194 ? -1.364 21.620 70.320 1.00 31.83 174 VAL A N 1
ATOM 1434 C CA . VAL A 1 194 ? -1.674 23.016 70.168 1.00 33.53 174 VAL A CA 1
ATOM 1435 C C . VAL A 1 194 ? -0.624 23.904 70.853 1.00 34.15 174 VAL A C 1
ATOM 1436 O O . VAL A 1 194 ? 0.474 23.441 71.162 1.00 34.25 174 VAL A O 1
ATOM 1440 N N . PHE A 1 195 ? -0.940 25.179 71.014 1.00 34.46 175 PHE A N 1
ATOM 1441 C CA . PHE A 1 195 ? -0.064 26.096 71.711 1.00 36.15 175 PHE A CA 1
ATOM 1442 C C . PHE A 1 195 ? -0.363 26.114 73.204 1.00 37.25 175 PHE A C 1
ATOM 1443 O O . PHE A 1 195 ? -1.497 25.919 73.613 1.00 36.97 175 PHE A O 1
ATOM 1451 N N . ASP A 1 196 ? 0.673 26.382 73.991 1.00 38.24 176 ASP A N 1
ATOM 1452 C CA . ASP A 1 196 ? 0.514 26.690 75.415 1.00 40.63 176 ASP A CA 1
ATOM 1453 C C . ASP A 1 196 ? -0.430 27.874 75.586 1.00 41.65 176 ASP A C 1
ATOM 1454 O O . ASP A 1 196 ? -0.410 28.789 74.747 1.00 41.25 176 ASP A O 1
ATOM 1460 N N . MET B 1 21 ? 12.724 23.387 43.268 1.00 54.51 1 MET B N 1
ATOM 1461 C CA . MET B 1 21 ? 13.260 22.751 44.533 1.00 54.59 1 MET B CA 1
ATOM 1462 C C . MET B 1 21 ? 13.693 23.808 45.548 1.00 52.22 1 MET B C 1
ATOM 1463 O O . MET B 1 21 ? 14.815 23.762 46.098 1.00 54.60 1 MET B O 1
ATOM 1468 N N . PRO B 1 22 ? 12.811 24.739 45.846 1.00 47.54 2 PRO B N 1
ATOM 1469 C CA . PRO B 1 22 ? 11.572 25.018 45.099 1.00 44.92 2 PRO B CA 1
ATOM 1470 C C . PRO B 1 22 ? 11.672 26.166 44.044 1.00 42.47 2 PRO B C 1
ATOM 1471 O O . PRO B 1 22 ? 10.639 26.668 43.556 1.00 38.72 2 PRO B O 1
ATOM 1475 N N . PHE B 1 23 ? 12.894 26.610 43.764 1.00 40.02 3 PHE B N 1
ATOM 1476 C CA . PHE B 1 23 ? 13.139 27.692 42.797 1.00 39.79 3 PHE B CA 1
ATOM 1477 C C . PHE B 1 23 ? 14.367 27.402 41.892 1.00 40.54 3 PHE B C 1
ATOM 1478 O O . PHE B 1 23 ? 15.433 27.067 42.423 1.00 40.41 3 PHE B O 1
ATOM 1486 N N . GLU B 1 24 ? 14.180 27.521 40.572 1.00 40.28 4 GLU B N 1
ATOM 1487 C CA . GLU B 1 24 ? 15.265 27.651 39.581 1.00 40.95 4 GLU B CA 1
ATOM 1488 C C . GLU B 1 24 ? 15.493 29.190 39.384 1.00 40.79 4 GLU B C 1
ATOM 1489 O O . GLU B 1 24 ? 14.517 29.981 39.220 1.00 38.49 4 GLU B O 1
ATOM 1495 N N . PHE B 1 25 ? 16.743 29.625 39.488 1.00 40.12 5 PHE B N 1
ATOM 1496 C CA . PHE B 1 25 ? 17.142 30.996 39.152 1.00 39.78 5 PHE B CA 1
ATOM 1497 C C . PHE B 1 25 ? 17.933 30.926 37.824 1.00 40.59 5 PHE B C 1
ATOM 1498 O O . PHE B 1 25 ? 18.723 29.995 37.613 1.00 37.10 5 PHE B O 1
ATOM 1506 N N . GLU B 1 26 ? 17.674 31.873 36.916 1.00 39.63 6 GLU B N 1
ATOM 1507 C CA . GLU B 1 26 ? 18.336 31.959 35.634 1.00 41.25 6 GLU B CA 1
ATOM 1508 C C . GLU B 1 26 ? 18.877 33.441 35.527 1.00 42.87 6 GLU B C 1
ATOM 1509 O O . GLU B 1 26 ? 18.111 34.397 35.548 1.00 40.91 6 GLU B O 1
ATOM 1515 N N . ASN B 1 27 ? 20.200 33.656 35.504 1.00 43.84 7 ASN B N 1
ATOM 1516 C CA . ASN B 1 27 ? 20.693 35.006 35.124 1.00 45.48 7 ASN B CA 1
ATOM 1517 C C . ASN B 1 27 ? 20.379 35.301 33.647 1.00 43.82 7 ASN B C 1
ATOM 1518 O O . ASN B 1 27 ? 20.687 34.525 32.760 1.00 43.76 7 ASN B O 1
ATOM 1523 N N . LEU B 1 28 ? 19.745 36.450 33.418 1.00 43.77 8 LEU B N 1
ATOM 1524 C CA . LEU B 1 28 ? 19.386 36.924 32.093 1.00 43.03 8 LEU B CA 1
ATOM 1525 C C . LEU B 1 28 ? 20.308 38.036 31.590 1.00 42.35 8 LEU B C 1
ATOM 1526 O O . LEU B 1 28 ? 20.130 38.504 30.463 1.00 40.94 8 LEU B O 1
ATOM 1531 N N . GLY B 1 29 ? 21.188 38.485 32.482 1.00 42.86 9 GLY B N 1
ATOM 1532 C CA . GLY B 1 29 ? 22.181 39.502 32.208 1.00 44.11 9 GLY B CA 1
ATOM 1533 C C . GLY B 1 29 ? 22.061 40.649 33.191 1.00 44.71 9 GLY B C 1
ATOM 1534 O O . GLY B 1 29 ? 20.948 40.975 33.657 1.00 44.97 9 GLY B O 1
ATOM 1535 N N . MET B 1 30 ? 23.200 41.261 33.499 1.00 43.56 10 MET B N 1
ATOM 1536 C CA . MET B 1 30 ? 23.282 42.533 34.224 1.00 43.86 10 MET B CA 1
ATOM 1537 C C . MET B 1 30 ? 22.849 42.543 35.689 1.00 44.01 10 MET B C 1
ATOM 1538 O O . MET B 1 30 ? 22.829 43.590 36.380 1.00 43.43 10 MET B O 1
ATOM 1543 N N . GLY B 1 31 ? 22.561 41.354 36.184 1.00 43.51 11 GLY B N 1
ATOM 1544 C CA . GLY B 1 31 ? 22.171 41.174 37.565 1.00 43.72 11 GLY B CA 1
ATOM 1545 C C . GLY B 1 31 ? 20.678 40.929 37.689 1.00 42.10 11 GLY B C 1
ATOM 1546 O O . GLY B 1 31 ? 20.166 40.906 38.783 1.00 43.34 11 GLY B O 1
ATOM 1547 N N . ILE B 1 32 ? 20.015 40.729 36.572 1.00 40.79 12 ILE B N 1
ATOM 1548 C CA . ILE B 1 32 ? 18.564 40.474 36.529 1.00 40.31 12 ILE B CA 1
ATOM 1549 C C . ILE B 1 32 ? 18.425 38.956 36.471 1.00 39.93 12 ILE B C 1
ATOM 1550 O O . ILE B 1 32 ? 19.125 38.280 35.673 1.00 39.94 12 ILE B O 1
ATOM 1555 N N . ILE B 1 33 ? 17.421 38.431 37.177 1.00 37.63 13 ILE B N 1
ATOM 1556 C CA . ILE B 1 33 ? 17.241 36.972 37.303 1.00 35.03 13 ILE B CA 1
ATOM 1557 C C . ILE B 1 33 ? 15.771 36.618 37.081 1.00 33.74 13 ILE B C 1
ATOM 1558 O O . ILE B 1 33 ? 14.948 37.273 37.661 1.00 31.65 13 ILE B O 1
ATOM 1563 N N . LEU B 1 34 ? 15.497 35.661 36.196 1.00 32.01 14 LEU B N 1
ATOM 1564 C CA . LEU B 1 34 ? 14.217 34.997 36.042 1.00 31.62 14 LEU B CA 1
ATOM 1565 C C . LEU B 1 34 ? 14.158 33.925 37.184 1.00 33.50 14 LEU B C 1
ATOM 1566 O O . LEU B 1 34 ? 15.143 33.169 37.376 1.00 31.73 14 LEU B O 1
ATOM 1571 N N . ILE B 1 35 ? 13.112 33.990 38.030 1.00 30.58 15 ILE B N 1
ATOM 1572 C CA . ILE B 1 35 ? 12.900 32.986 39.078 1.00 30.13 15 ILE B CA 1
ATOM 1573 C C . ILE B 1 35 ? 11.736 32.145 38.699 1.00 29.26 15 ILE B C 1
ATOM 1574 O O . ILE B 1 35 ? 10.694 32.675 38.336 1.00 28.67 15 ILE B O 1
ATOM 1579 N N . LYS B 1 36 ? 11.846 30.824 38.838 1.00 27.39 16 LYS B N 1
ATOM 1580 C CA . LYS B 1 36 ? 10.867 29.938 38.325 1.00 26.62 16 LYS B CA 1
ATOM 1581 C C . LYS B 1 36 ? 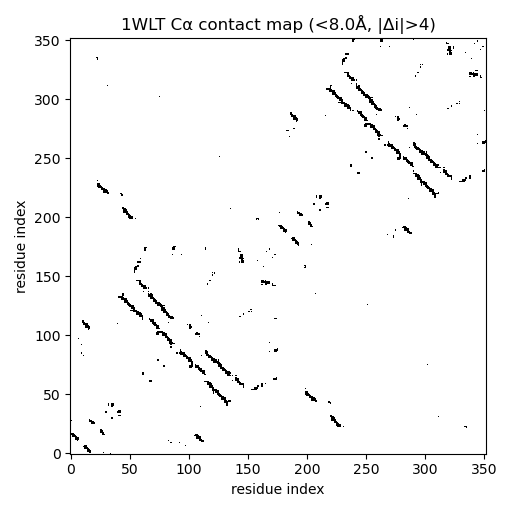10.473 29.091 39.533 1.00 27.94 16 LYS B C 1
ATOM 1582 O O . LYS B 1 36 ? 11.186 28.179 39.909 1.00 26.83 16 LYS B O 1
ATOM 1588 N N . PRO B 1 37 ? 9.392 29.464 40.210 1.00 25.83 17 PRO B N 1
ATOM 1589 C CA . PRO B 1 37 ? 8.845 28.612 41.300 1.00 25.14 17 PRO B CA 1
ATOM 1590 C C . PRO B 1 37 ? 8.180 27.321 40.774 1.00 24.20 17 PRO B C 1
ATOM 1591 O O . PRO B 1 37 ? 7.657 27.229 39.670 1.00 27.28 17 PRO B O 1
ATOM 1595 N N . LYS B 1 38 ? 8.241 26.256 41.591 1.00 25.44 18 LYS B N 1
ATOM 1596 C CA . LYS B 1 38 ? 7.613 24.971 41.358 1.00 24.88 18 LYS B CA 1
ATOM 1597 C C . LYS B 1 38 ? 6.128 25.052 41.758 1.00 20.37 18 LYS B C 1
ATOM 1598 O O . LYS B 1 38 ? 5.849 25.505 42.818 1.00 21.54 18 LYS B O 1
ATOM 1604 N N . VAL B 1 39 ? 5.255 24.596 40.928 1.00 21.16 19 VAL B N 1
ATOM 1605 C CA . VAL B 1 39 ? 3.780 24.658 41.162 1.00 21.91 19 VAL B CA 1
ATOM 1606 C C . VAL B 1 39 ? 3.272 23.237 41.367 1.00 20.88 19 VAL B C 1
ATOM 1607 O O . VAL B 1 39 ? 3.485 22.379 40.482 1.00 23.30 19 VAL B O 1
ATOM 1611 N N . PHE B 1 40 ? 2.482 23.028 42.424 1.00 18.04 20 PHE B N 1
ATOM 1612 C CA . PHE B 1 40 ? 1.977 21.737 42.753 1.00 18.39 20 PHE B CA 1
ATOM 1613 C C . PHE B 1 40 ? 0.470 21.688 42.559 1.00 17.14 20 PHE B C 1
ATOM 1614 O O . PHE B 1 40 ? -0.244 22.195 43.413 1.00 16.46 20 PHE B O 1
ATOM 1622 N N . PRO B 1 41 ? 0.033 21.128 41.480 1.00 18.17 21 PRO B N 1
ATOM 1623 C CA . PRO B 1 41 ? -1.358 20.924 41.203 1.00 19.72 21 PRO B CA 1
ATOM 1624 C C . PRO B 1 41 ? -1.958 19.724 41.863 1.00 21.84 21 PRO B C 1
ATOM 1625 O O . PRO B 1 41 ? -1.303 18.675 42.020 1.00 21.88 21 PRO B O 1
ATOM 1629 N N . ASP B 1 42 ? -3.195 19.907 42.297 1.00 20.05 22 ASP B N 1
ATOM 1630 C CA . ASP B 1 42 ? -3.988 18.772 42.742 1.00 21.73 22 ASP B CA 1
ATOM 1631 C C . ASP B 1 42 ? -5.445 19.019 42.494 1.00 20.80 22 ASP B C 1
ATOM 1632 O O . ASP B 1 42 ? -5.791 19.971 41.788 1.00 20.14 22 ASP B O 1
ATOM 1637 N N . LYS B 1 43 ? -6.328 18.163 43.043 1.00 19.29 23 LYS B N 1
ATOM 1638 C CA . LYS B 1 43 ? -7.773 18.347 42.786 1.00 19.54 23 LYS B CA 1
ATOM 1639 C C . LYS B 1 43 ? -8.378 19.669 43.251 1.00 17.88 23 LYS B C 1
ATOM 1640 O O . LYS B 1 43 ? -9.452 19.974 42.811 1.00 19.99 23 LYS B O 1
ATOM 1646 N N . ARG B 1 44 ? -7.695 20.370 44.150 1.00 18.61 24 ARG B N 1
ATOM 1647 C CA . ARG B 1 44 ? -8.150 21.598 44.761 1.00 18.12 24 ARG B CA 1
ATOM 1648 C C . ARG B 1 44 ? -7.828 22.798 43.851 1.00 18.99 24 ARG B C 1
ATOM 1649 O O . ARG B 1 44 ? -8.347 23.867 44.082 1.00 16.61 24 ARG B O 1
ATOM 1657 N N . GLY B 1 45 ? -6.854 22.653 42.966 1.00 19.40 25 GLY B N 1
ATOM 1658 C CA . GLY B 1 45 ? -6.234 23.792 42.336 1.00 19.89 25 GLY B CA 1
ATOM 1659 C C . GLY B 1 45 ? -4.740 23.641 42.300 1.00 20.60 25 GLY B C 1
ATOM 1660 O O . GLY B 1 45 ? -4.252 22.602 41.794 1.00 20.73 25 GLY B O 1
ATOM 1661 N N . PHE B 1 46 ? -3.998 24.596 42.845 1.00 17.44 26 PHE B N 1
ATOM 1662 C CA . PHE B 1 46 ? -2.539 24.441 42.997 1.00 15.81 26 PHE B CA 1
ATOM 1663 C C . PHE B 1 46 ? -1.971 25.275 44.056 1.00 16.24 26 PHE B C 1
ATOM 1664 O O . PHE B 1 46 ? -2.684 26.133 44.659 1.00 16.01 26 PHE B O 1
ATOM 1672 N N . PHE B 1 47 ? -0.673 25.094 44.362 1.00 14.65 27 PHE B N 1
ATOM 1673 C CA . PHE B 1 47 ? -0.020 25.763 45.398 1.00 16.65 27 PHE B CA 1
ATOM 1674 C C . PHE B 1 47 ? 1.424 25.987 44.956 1.00 17.96 27 PHE B C 1
ATOM 1675 O O . PHE B 1 47 ? 2.021 25.139 44.244 1.00 18.41 27 PHE B O 1
ATOM 1683 N N . LEU B 1 48 ? 1.962 27.081 45.421 1.00 17.39 28 LEU B N 1
ATOM 1684 C CA . LEU B 1 48 ? 3.385 27.342 45.205 1.00 19.85 28 LEU B CA 1
ATOM 1685 C C . LEU B 1 48 ? 3.906 28.227 46.290 1.00 19.41 28 LEU B C 1
ATOM 1686 O O . LEU B 1 48 ? 3.184 29.094 46.847 1.00 17.23 28 LEU B O 1
ATOM 1691 N N . GLU B 1 49 ? 5.195 28.069 46.567 1.00 17.62 29 GLU B N 1
ATOM 1692 C CA . GLU B 1 49 ? 5.904 29.005 47.370 1.00 20.45 29 GLU B CA 1
ATOM 1693 C C . GLU B 1 49 ? 6.407 30.102 46.395 1.00 20.85 29 GLU B C 1
ATOM 1694 O O . GLU B 1 49 ? 7.013 29.777 45.377 1.00 22.59 29 GLU B O 1
ATOM 1700 N N . VAL B 1 50 ? 6.143 31.364 46.697 1.00 20.11 30 VAL B N 1
ATOM 1701 C CA . VAL B 1 50 ? 6.493 32.457 45.775 1.00 21.71 30 VAL B CA 1
ATOM 1702 C C . VAL B 1 50 ? 7.804 33.021 46.148 1.00 22.99 30 VAL B C 1
ATOM 1703 O O . VAL B 1 50 ? 8.695 33.077 45.255 1.00 27.23 30 VAL B O 1
ATOM 1707 N N . PHE B 1 51 ? 7.964 33.439 47.373 1.00 21.69 31 PHE B N 1
ATOM 1708 C CA . PHE B 1 51 ? 9.352 33.650 47.858 1.00 24.32 31 PHE B CA 1
ATOM 1709 C C . PHE B 1 51 ? 9.666 33.222 49.280 1.00 25.45 31 PHE B C 1
ATOM 1710 O O . PHE B 1 51 ? 8.787 33.211 50.164 1.00 23.51 31 PHE B O 1
ATOM 1718 N N . LYS B 1 52 ? 10.953 32.843 49.515 1.00 25.18 32 LYS B N 1
ATOM 1719 C CA . LYS B 1 52 ? 11.372 32.488 50.856 1.00 26.69 32 LYS B CA 1
ATOM 1720 C C . LYS B 1 52 ? 12.732 33.146 51.180 1.00 26.51 32 LYS B C 1
ATOM 1721 O O . LYS B 1 52 ? 13.556 33.195 50.351 1.00 27.25 32 LYS B O 1
ATOM 1727 N N . SER B 1 53 ? 12.863 33.673 52.374 1.00 28.69 33 SER B N 1
ATOM 1728 C CA . SER B 1 53 ? 13.950 34.577 52.727 1.00 32.11 33 SER B CA 1
ATOM 1729 C C . SER B 1 53 ? 15.281 33.844 52.655 1.00 32.92 33 SER B C 1
ATOM 1730 O O . SER B 1 53 ? 16.287 34.364 52.122 1.00 29.69 33 SER B O 1
ATOM 1733 N N . GLU B 1 54 ? 15.290 32.578 53.083 1.00 34.93 34 GLU B N 1
ATOM 1734 C CA . GLU B 1 54 ? 16.565 31.885 53.081 1.00 37.47 34 GLU B CA 1
ATOM 1735 C C . GLU B 1 54 ? 17.016 31.641 51.632 1.00 37.40 34 GLU B C 1
ATOM 1736 O O . GLU B 1 54 ? 18.192 31.849 51.304 1.00 37.75 34 GLU B O 1
ATOM 1742 N N . ASP B 1 55 ? 16.115 31.185 50.778 1.00 36.55 35 ASP B N 1
ATOM 1743 C CA . ASP B 1 55 ? 16.508 30.774 49.450 1.00 37.26 35 ASP B CA 1
ATOM 1744 C C . ASP B 1 55 ? 16.940 31.982 48.605 1.00 37.73 35 ASP B C 1
ATOM 1745 O O . ASP B 1 55 ? 17.784 31.873 47.678 1.00 37.70 35 ASP B O 1
ATOM 1750 N N . PHE B 1 56 ? 16.294 33.103 48.902 1.00 36.04 36 PHE B N 1
ATOM 1751 C CA . PHE B 1 56 ? 16.485 34.279 48.116 1.00 35.86 36 PHE B CA 1
ATOM 1752 C C . PHE B 1 56 ? 17.803 34.896 48.535 1.00 36.16 36 PHE B C 1
ATOM 1753 O O . PHE B 1 56 ? 18.597 35.328 47.677 1.00 33.92 36 PHE B O 1
ATOM 1761 N N . THR B 1 57 ? 17.972 35.008 49.847 1.00 37.51 37 THR B N 1
ATOM 1762 C CA . THR B 1 57 ? 19.254 35.430 50.452 1.00 38.63 37 THR B CA 1
ATOM 1763 C C . THR B 1 57 ? 20.446 34.615 49.923 1.00 39.11 37 THR B C 1
ATOM 1764 O O . THR B 1 57 ? 21.482 35.183 49.643 1.00 38.70 37 TH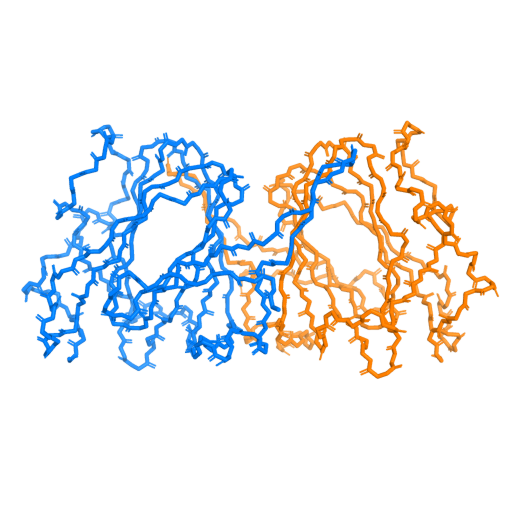R B O 1
ATOM 1768 N N . LYS B 1 58 ? 20.283 33.302 49.741 1.00 40.50 38 LYS B N 1
ATOM 1769 C CA . LYS B 1 58 ? 21.316 32.471 49.114 1.00 41.19 38 LYS B CA 1
ATOM 1770 C C . LYS B 1 58 ? 21.646 32.980 47.674 1.00 41.62 38 LYS B C 1
ATOM 1771 O O . LYS B 1 58 ? 22.795 32.914 47.213 1.00 40.27 38 LYS B O 1
ATOM 1777 N N . MET B 1 59 ? 20.618 33.436 46.966 1.00 40.28 39 MET B N 1
ATOM 1778 C CA . MET B 1 59 ? 20.776 34.128 45.701 1.00 40.09 39 MET B CA 1
ATOM 1779 C C . MET B 1 59 ? 21.135 35.665 45.746 1.00 38.47 39 MET B C 1
ATOM 1780 O O . MET B 1 59 ? 21.188 36.274 44.709 1.00 38.26 39 MET B O 1
ATOM 1785 N N . ARG B 1 60 ? 21.430 36.224 46.918 1.00 35.96 40 ARG B N 1
ATOM 1786 C CA . ARG B 1 60 ? 21.635 37.641 47.206 1.00 37.60 40 ARG B CA 1
ATOM 1787 C C . ARG B 1 60 ? 20.523 38.586 46.723 1.00 37.63 40 ARG B C 1
ATOM 1788 O O . ARG B 1 60 ? 20.753 39.753 46.365 1.00 37.45 40 ARG B O 1
ATOM 1796 N N . ILE B 1 61 ? 19.288 38.075 46.779 1.00 36.88 41 ILE B N 1
ATOM 1797 C CA . ILE B 1 61 ? 18.083 38.886 46.723 1.00 34.23 41 ILE B CA 1
ATOM 1798 C C . ILE B 1 61 ? 17.683 39.096 48.158 1.00 33.55 41 ILE B C 1
ATOM 1799 O O . ILE B 1 61 ? 17.394 38.138 48.850 1.00 33.80 41 ILE B O 1
ATOM 1804 N N . PRO B 1 62 ? 17.738 40.318 48.658 1.00 32.02 42 PRO B N 1
ATOM 1805 C CA . PRO B 1 62 ? 17.431 40.586 50.060 1.00 31.43 42 PRO B CA 1
ATOM 1806 C C . PRO B 1 62 ? 15.912 40.514 50.374 1.00 33.25 42 PRO B C 1
ATOM 1807 O O . PRO B 1 62 ? 15.136 40.283 49.431 1.00 34.14 42 PRO B O 1
ATOM 1811 N N . ASN B 1 63 ? 15.505 40.805 51.598 1.00 34.05 43 ASN B N 1
ATOM 1812 C CA . ASN B 1 63 ? 14.134 40.543 52.033 1.00 36.24 43 ASN B CA 1
ATOM 1813 C C . ASN B 1 63 ? 13.136 41.582 51.502 1.00 35.67 43 ASN B C 1
ATOM 1814 O O . ASN B 1 63 ? 13.468 42.758 51.343 1.00 35.69 43 ASN B O 1
ATOM 1819 N N . VAL B 1 64 ? 11.895 41.165 51.327 1.00 36.29 44 VAL B N 1
ATOM 1820 C CA . VAL B 1 64 ? 10.868 42.063 50.788 1.00 36.22 44 VAL B CA 1
ATOM 1821 C C . VAL B 1 64 ? 10.443 42.951 51.928 1.00 35.58 44 VAL B C 1
ATOM 1822 O O . VAL B 1 64 ? 10.102 42.457 52.961 1.00 37.86 44 VAL B O 1
ATOM 1826 N N . ILE B 1 65 ? 10.450 44.260 51.744 1.00 34.46 45 ILE B N 1
ATOM 1827 C CA . ILE B 1 65 ? 9.952 45.191 52.725 1.00 33.90 45 ILE B CA 1
ATOM 1828 C C . ILE B 1 65 ? 8.692 45.956 52.345 1.00 32.08 45 ILE B C 1
ATOM 1829 O O . ILE B 1 65 ? 8.190 46.716 53.128 1.00 32.66 45 ILE B O 1
ATOM 1834 N N . GLN B 1 66 ? 8.137 45.717 51.158 1.00 29.38 46 GLN B N 1
ATOM 1835 C CA . GLN B 1 66 ? 6.807 46.259 50.867 1.00 28.41 46 GLN B CA 1
ATOM 1836 C C . GLN B 1 66 ? 6.289 45.504 49.669 1.00 24.15 46 GLN B C 1
ATOM 1837 O O . GLN B 1 66 ? 7.062 45.050 48.872 1.00 25.53 46 GLN B O 1
ATOM 1843 N N . THR B 1 67 ? 4.987 45.366 49.552 1.00 24.24 47 THR B N 1
ATOM 1844 C CA . THR B 1 67 ? 4.377 44.719 48.408 1.00 22.66 47 THR B CA 1
ATOM 1845 C C . THR B 1 67 ? 3.199 45.539 47.917 1.00 21.20 47 THR B C 1
ATOM 1846 O O . THR B 1 67 ? 2.366 46.032 48.721 1.00 22.51 47 THR B O 1
ATOM 1850 N N . ASN B 1 68 ? 3.157 45.742 46.589 1.00 20.76 48 ASN B N 1
ATOM 1851 C CA . ASN B 1 68 ? 2.114 46.458 45.917 1.00 20.08 48 ASN B CA 1
ATOM 1852 C C . ASN B 1 68 ? 1.426 45.509 44.932 1.00 20.78 48 ASN B C 1
ATOM 1853 O O . ASN B 1 68 ? 1.963 44.426 44.576 1.00 20.05 48 ASN B O 1
ATOM 1858 N N . MET B 1 69 ? 0.285 45.952 44.446 1.00 19.96 49 MET B N 1
ATOM 1859 C CA . MET B 1 69 ? -0.391 45.287 43.389 1.00 19.58 49 MET B CA 1
ATOM 1860 C C . MET B 1 69 ? -1.054 46.247 42.407 1.00 19.30 49 MET B C 1
ATOM 1861 O O . MET B 1 69 ? -1.588 47.290 42.813 1.00 20.82 49 MET B O 1
ATOM 1866 N N . SER B 1 70 ? -1.098 45.856 41.153 1.00 17.53 50 SER B N 1
ATOM 1867 C CA . SER B 1 70 ? -1.931 46.572 40.174 1.00 18.30 50 SER B CA 1
ATOM 1868 C C . SER B 1 70 ? -2.743 45.636 39.401 1.00 18.55 50 SER B C 1
ATOM 1869 O O . SER B 1 70 ? -2.400 44.426 39.221 1.00 18.43 50 SER B O 1
ATOM 1872 N N . PHE B 1 71 ? -3.851 46.153 38.903 1.00 17.35 51 PHE B N 1
ATOM 1873 C CA . PHE B 1 71 ? -4.629 45.546 37.868 1.00 16.68 51 PHE B CA 1
ATOM 1874 C C . PHE B 1 71 ? -4.566 46.456 36.602 1.00 18.58 51 PHE B C 1
ATOM 1875 O O . PHE B 1 71 ? -4.767 47.672 36.691 1.00 17.33 51 PHE B O 1
ATOM 1883 N N . SER B 1 72 ? -4.267 45.861 35.467 1.00 18.53 52 SER B N 1
ATOM 1884 C CA . SER B 1 72 ? -4.009 46.601 34.243 1.00 17.19 52 SER B CA 1
ATOM 1885 C C . SER B 1 72 ? -4.720 45.971 33.077 1.00 19.72 52 SER B C 1
ATOM 1886 O O . SER B 1 72 ? -4.602 44.757 32.793 1.00 19.14 52 SER B O 1
ATOM 1889 N N . ARG B 1 73 ? -5.554 46.791 32.395 1.00 22.00 53 ARG B N 1
ATOM 1890 C CA . ARG B 1 73 ? -6.301 46.365 31.215 1.00 22.39 53 ARG B CA 1
ATOM 1891 C C . ARG B 1 73 ? -5.338 46.082 30.081 1.00 21.99 53 ARG B C 1
ATOM 1892 O O . ARG B 1 73 ? -4.265 46.693 30.007 1.00 19.67 53 ARG B O 1
ATOM 1906 N N . LYS B 1 74 ? -5.655 45.098 29.230 1.00 21.97 54 LYS B N 1
ATOM 1907 C CA . LYS B 1 74 ? -4.845 44.790 28.037 1.00 23.52 54 LYS B CA 1
ATOM 1908 C C . LYS B 1 74 ? -4.441 46.102 27.224 1.00 22.33 54 LYS B C 1
ATOM 1909 O O . LYS B 1 74 ? -5.272 46.914 26.923 1.00 24.18 54 LYS B O 1
ATOM 1915 N N . GLY B 1 75 ? -3.175 46.246 26.939 1.00 23.57 55 GLY B N 1
ATOM 1916 C CA . GLY B 1 75 ? -2.555 47.379 26.287 1.00 23.28 55 GLY B CA 1
ATOM 1917 C C . GLY B 1 75 ? -1.985 48.390 27.220 1.00 21.83 55 GLY B C 1
ATOM 1918 O O . GLY B 1 75 ? -1.185 49.232 26.796 1.00 23.78 55 GLY B O 1
ATOM 1919 N N . VAL B 1 76 ? -2.361 48.338 28.494 1.00 20.98 56 VAL B N 1
ATOM 1920 C CA . VAL B 1 76 ? -1.788 49.289 29.437 1.00 18.53 56 VAL B CA 1
ATOM 1921 C C . VAL B 1 76 ? -0.279 49.153 29.463 1.00 19.52 56 VAL B C 1
ATOM 1922 O O . VAL B 1 76 ? 0.293 48.052 29.598 1.00 18.90 56 VAL B O 1
ATOM 1926 N N . VAL B 1 77 ? 0.398 50.288 29.533 1.00 18.31 57 VAL B N 1
ATOM 1927 C CA . VAL B 1 77 ? 1.822 50.341 29.834 1.00 17.86 57 VAL B CA 1
ATOM 1928 C C . VAL B 1 77 ? 1.994 51.181 31.075 1.00 19.36 57 VAL B C 1
ATOM 1929 O O . VAL B 1 77 ? 1.409 52.220 31.166 1.00 19.30 57 VAL B O 1
ATOM 1933 N N . ARG B 1 78 ? 2.746 50.658 32.045 1.00 17.92 58 ARG B N 1
ATOM 1934 C CA . ARG B 1 78 ? 3.155 51.397 33.215 1.00 19.58 58 ARG B CA 1
ATOM 1935 C C . ARG B 1 78 ? 4.692 51.446 33.243 1.00 19.51 58 ARG B C 1
ATOM 1936 O O . ARG B 1 78 ? 5.355 50.470 33.021 1.00 20.53 58 ARG B O 1
ATOM 1944 N N . GLY B 1 79 ? 5.230 52.612 33.570 1.00 19.34 59 GLY B N 1
ATOM 1945 C CA . GLY B 1 79 ? 6.654 52.752 33.739 1.00 20.08 59 GLY B CA 1
ATOM 1946 C C . GLY B 1 79 ? 7.205 53.936 32.936 1.00 20.85 59 GLY B C 1
ATOM 1947 O O . GLY B 1 79 ? 6.439 54.749 32.407 1.00 18.28 59 GLY B O 1
ATOM 1948 N N . LEU B 1 80 ? 8.543 54.002 32.815 1.00 22.31 60 LEU B N 1
ATOM 1949 C CA . LEU B 1 80 ? 9.511 53.082 33.365 1.00 23.42 60 LEU B CA 1
ATOM 1950 C C . LEU B 1 80 ? 10.059 53.675 34.678 1.00 25.89 60 LEU B C 1
ATOM 1951 O O . LEU B 1 80 ? 10.503 54.791 34.675 1.00 26.00 60 LEU B O 1
ATOM 1956 N N . HIS B 1 81 ? 9.918 53.001 35.821 1.00 24.41 61 HIS B N 1
ATOM 1957 C CA . HIS B 1 81 ? 10.020 53.688 37.115 1.00 25.58 61 HIS B CA 1
ATOM 1958 C C . HIS B 1 81 ? 11.191 53.156 37.926 1.00 26.86 61 HIS B C 1
ATOM 1959 O O . HIS B 1 81 ? 11.524 51.937 37.833 1.00 23.79 61 HIS B O 1
ATOM 1966 N N . TYR B 1 82 ? 11.700 54.046 38.769 1.00 27.30 62 TYR B N 1
ATOM 1967 C CA . TYR B 1 82 ? 12.779 53.756 39.702 1.00 30.40 62 TYR B CA 1
ATOM 1968 C C . TYR B 1 82 ? 12.802 54.836 40.771 1.00 31.66 62 TYR B C 1
ATOM 1969 O O . TYR B 1 82 ? 12.254 55.939 40.608 1.00 31.68 62 TYR B O 1
ATOM 1978 N N . GLN B 1 83 ? 13.366 54.503 41.927 1.00 32.83 63 GLN B N 1
ATOM 1979 C CA . GLN B 1 83 ? 13.603 55.508 42.965 1.00 32.84 63 GLN B CA 1
ATOM 1980 C C . GLN B 1 83 ? 15.171 55.664 43.031 1.00 34.84 63 GLN B C 1
ATOM 1981 O O . GLN B 1 83 ? 15.932 54.700 42.829 1.00 34.18 63 GLN B O 1
ATOM 1987 N N . ARG B 1 84 ? 15.628 56.894 43.192 1.00 37.17 64 ARG B N 1
ATOM 1988 C CA . ARG B 1 84 ? 17.065 57.162 43.232 1.00 39.68 64 ARG B CA 1
ATOM 1989 C C . ARG B 1 84 ? 17.554 56.929 44.653 1.00 40.19 64 ARG B C 1
ATOM 1990 O O . ARG B 1 84 ? 16.777 57.084 45.633 1.00 38.75 64 ARG B O 1
ATOM 1998 N N . THR B 1 85 ? 18.841 56.591 44.774 1.00 42.23 65 THR B N 1
ATOM 1999 C CA . THR B 1 85 ? 19.539 56.706 46.071 1.00 43.99 65 THR B CA 1
ATOM 2000 C C . THR B 1 85 ? 19.220 58.056 46.813 1.00 43.94 65 THR B C 1
ATOM 2001 O O . THR B 1 85 ? 19.107 59.108 46.160 1.00 44.09 65 THR B O 1
ATOM 2005 N N . PRO B 1 86 ? 19.023 58.064 48.139 1.00 44.32 66 PRO B N 1
ATOM 2006 C CA . PRO B 1 86 ? 19.157 56.908 49.063 1.00 44.40 66 PRO B CA 1
ATOM 2007 C C . PRO B 1 86 ? 17.898 56.034 49.261 1.00 44.11 66 PRO B C 1
ATOM 2008 O O . PRO B 1 86 ? 17.829 55.348 50.303 1.00 44.30 66 PRO B O 1
ATOM 2012 N N . LYS B 1 87 ? 16.939 56.027 48.314 1.00 41.77 67 LYS B N 1
ATOM 2013 C CA . LYS B 1 87 ? 15.729 55.199 48.439 1.00 40.19 67 LYS B CA 1
ATOM 2014 C C . LYS B 1 87 ? 15.532 54.229 47.269 1.00 37.79 67 LYS B C 1
ATOM 2015 O O . LYS B 1 87 ? 14.420 53.968 46.839 1.00 38.81 67 LYS B O 1
ATOM 2021 N N . GLU B 1 88 ? 16.625 53.663 46.800 1.00 35.67 68 GLU B N 1
ATOM 2022 C CA . GLU B 1 88 ? 16.640 52.776 45.688 1.00 36.02 68 GLU B CA 1
ATOM 2023 C C . GLU B 1 88 ? 15.849 51.499 46.093 1.00 34.54 68 GLU B C 1
ATOM 2024 O O . GLU B 1 88 ? 15.816 51.159 47.287 1.00 34.85 68 GLU B O 1
ATOM 2030 N N . GLN B 1 89 ? 15.158 50.891 45.133 1.00 32.42 69 GLN B N 1
ATOM 2031 C CA . GLN B 1 89 ? 14.334 49.727 45.386 1.00 29.87 69 GLN B CA 1
ATOM 2032 C C . GLN B 1 89 ? 14.789 48.646 44.439 1.00 29.40 69 GLN B C 1
ATOM 2033 O O . GLN B 1 89 ? 15.130 48.859 43.228 1.00 30.58 69 GLN B O 1
ATOM 2039 N N . GLY B 1 90 ? 14.794 47.430 44.978 1.00 28.13 70 GLY B N 1
ATOM 2040 C CA . GLY B 1 90 ? 14.791 46.221 44.201 1.00 26.80 70 GLY B CA 1
ATOM 2041 C C . GLY B 1 90 ? 13.355 45.710 44.062 1.00 26.22 70 GLY B C 1
ATOM 2042 O O . GLY B 1 90 ? 12.543 46.137 44.850 1.00 26.30 70 GLY B O 1
ATOM 2043 N N . LYS B 1 91 ? 13.084 44.877 43.065 1.00 27.00 71 LYS B N 1
ATOM 2044 C CA . LYS B 1 91 ? 11.710 44.428 42.747 1.00 27.57 71 LYS B CA 1
ATOM 2045 C C . LYS B 1 91 ? 11.709 43.047 42.273 1.00 28.16 71 LYS B C 1
ATOM 2046 O O . LYS B 1 91 ? 12.483 42.710 41.374 1.00 27.98 71 LYS B O 1
ATOM 2052 N N . ILE B 1 92 ? 10.808 42.223 42.844 1.00 25.10 72 ILE B N 1
ATOM 2053 C CA . ILE B 1 92 ? 10.471 40.956 42.235 1.00 24.49 72 ILE B CA 1
ATOM 2054 C C . ILE B 1 92 ? 9.084 41.119 41.682 1.00 21.95 72 ILE B C 1
ATOM 2055 O O . ILE B 1 92 ? 8.196 41.432 42.405 1.00 21.85 72 ILE B O 1
ATOM 2060 N N . ILE B 1 93 ? 8.940 40.976 40.395 1.00 20.61 73 ILE B N 1
ATOM 2061 C CA . ILE B 1 93 ? 7.676 41.097 39.665 1.00 20.01 73 ILE B CA 1
ATOM 2062 C C . ILE B 1 93 ? 7.102 39.732 39.415 1.00 19.58 73 ILE B C 1
ATOM 2063 O O . ILE B 1 93 ? 7.742 38.822 38.874 1.00 20.83 73 ILE B O 1
ATOM 2068 N N . PHE B 1 94 ? 5.810 39.580 39.737 1.00 19.59 74 PHE B N 1
ATOM 2069 C CA . PHE B 1 94 ? 5.078 38.334 39.613 1.00 20.07 74 PHE B CA 1
ATOM 2070 C C . PHE B 1 94 ? 3.699 38.593 39.084 1.00 18.58 74 PHE B C 1
ATOM 2071 O O . PHE B 1 94 ? 3.109 39.646 39.330 1.00 20.26 74 PHE B O 1
ATOM 2079 N N . VAL B 1 95 ? 3.140 37.668 38.313 1.00 16.86 75 VAL B N 1
ATOM 2080 C CA . VAL B 1 95 ? 1.854 37.816 37.615 1.00 17.75 75 VAL B CA 1
ATOM 2081 C C . VAL B 1 95 ? 0.887 36.650 37.898 1.00 18.40 75 VAL B C 1
ATOM 2082 O O . VAL B 1 95 ? 0.829 35.632 37.180 1.00 17.77 75 VAL B O 1
ATOM 2086 N N . PRO B 1 96 ? 0.109 36.783 38.951 1.00 19.70 76 PRO B N 1
ATOM 2087 C CA . PRO B 1 96 ? -0.845 35.715 39.288 1.00 19.85 76 PRO B CA 1
ATOM 2088 C C . PRO B 1 96 ? -2.030 35.584 38.379 1.00 20.18 76 PRO B C 1
ATOM 2089 O O . PRO B 1 96 ? -2.701 34.538 38.361 1.00 17.14 76 PRO B O 1
ATOM 2093 N N . LYS B 1 97 ? -2.363 36.614 37.602 1.00 17.82 77 LYS B N 1
ATOM 2094 C CA . LYS B 1 97 ? -3.421 36.513 36.616 1.00 20.16 77 LYS B CA 1
ATOM 2095 C C . LYS B 1 97 ? -3.080 37.384 35.403 1.00 20.42 77 LYS B C 1
ATOM 2096 O O . LYS B 1 97 ? -2.680 38.536 35.567 1.00 18.22 77 LYS B O 1
ATOM 2102 N N . GLY B 1 98 ? -3.238 36.821 34.220 1.00 21.72 78 GLY B N 1
ATOM 2103 C CA . GLY B 1 98 ? -2.903 37.479 32.956 1.00 22.31 78 GLY B CA 1
ATOM 2104 C C . GLY B 1 98 ? -1.517 37.223 32.426 1.00 23.17 78 GLY B C 1
ATOM 2105 O O . GLY B 1 98 ? -0.938 36.150 32.632 1.00 21.16 78 GLY B O 1
ATOM 2106 N N . ARG B 1 99 ? -0.940 38.228 31.750 1.00 23.35 79 ARG B N 1
ATOM 2107 C CA . ARG B 1 99 ? 0.325 38.062 31.070 1.00 24.29 79 ARG B CA 1
ATOM 2108 C C . ARG B 1 99 ? 0.887 39.449 30.672 1.00 21.30 79 ARG B C 1
ATOM 2109 O O . ARG B 1 99 ? 0.121 40.256 30.166 1.00 23.93 79 ARG B O 1
ATOM 2117 N N . ILE B 1 100 ? 2.118 39.697 31.038 1.00 21.30 80 ILE B N 1
ATOM 2118 C CA . ILE B 1 100 ? 2.808 40.906 30.719 1.00 19.74 80 ILE B CA 1
ATOM 2119 C C . ILE B 1 100 ? 4.118 40.648 30.019 1.00 22.46 80 ILE B C 1
ATOM 2120 O O . ILE B 1 100 ? 4.704 39.558 30.117 1.00 21.06 80 ILE B O 1
ATOM 2125 N N . LEU B 1 101 ? 4.558 41.690 29.279 1.00 20.55 81 LEU B N 1
ATOM 2126 C CA . LEU B 1 101 ? 5.939 41.849 28.868 1.00 21.07 81 LEU B CA 1
ATOM 2127 C C . LEU B 1 101 ? 6.607 42.747 29.801 1.00 20.17 81 LEU B C 1
ATOM 2128 O O . LEU B 1 101 ? 6.302 44.011 29.890 1.00 18.60 81 LEU B O 1
ATOM 2133 N N . ASP B 1 102 ? 7.496 42.186 30.586 1.00 19.60 82 ASP B N 1
ATOM 2134 C CA . ASP B 1 102 ? 8.153 42.937 31.633 1.00 20.59 82 ASP B CA 1
ATOM 2135 C C . ASP B 1 102 ? 9.566 43.410 31.193 1.00 21.48 82 ASP B C 1
ATOM 2136 O O . ASP B 1 102 ? 10.242 42.690 30.497 1.00 23.38 82 ASP B O 1
ATOM 2141 N N . VAL B 1 103 ? 9.940 44.594 31.629 1.00 22.88 83 VAL B N 1
ATOM 2142 C CA . VAL B 1 103 ? 11.182 45.232 31.204 1.00 24.27 83 VAL B CA 1
ATOM 2143 C C . VAL B 1 103 ? 11.942 45.888 32.282 1.00 22.32 83 VAL B C 1
ATOM 2144 O O . VAL B 1 103 ? 11.434 46.593 33.143 1.00 25.20 83 VAL B O 1
ATOM 2148 N N . ALA B 1 104 ? 13.270 45.737 32.186 1.00 25.66 84 ALA B N 1
ATOM 2149 C CA . ALA B 1 104 ? 14.185 46.344 33.106 1.00 26.17 84 ALA B CA 1
ATOM 2150 C C . ALA B 1 104 ? 15.299 46.983 32.254 1.00 27.91 84 ALA B C 1
ATOM 2151 O O . ALA B 1 104 ? 15.892 46.309 31.487 1.00 27.48 84 ALA B O 1
ATOM 2153 N N . VAL B 1 105 ? 15.509 48.269 32.408 1.00 30.81 85 VAL B N 1
ATOM 2154 C CA . VAL B 1 105 ? 16.637 48.928 31.730 1.00 31.56 85 VAL B CA 1
ATOM 2155 C C . VAL B 1 105 ? 17.618 49.493 32.737 1.00 32.80 85 VAL B C 1
ATOM 2156 O O . VAL B 1 105 ? 17.308 50.092 33.776 1.00 34.47 85 VAL B O 1
ATOM 2160 N N . ASP B 1 106 ? 18.872 49.222 32.409 1.00 34.88 86 ASP B N 1
ATOM 2161 C CA . ASP B 1 106 ? 19.971 49.773 33.159 1.00 34.56 86 ASP B CA 1
ATOM 2162 C C . ASP B 1 106 ? 20.025 51.297 33.034 1.00 35.17 86 ASP B C 1
ATOM 2163 O O . ASP B 1 106 ? 20.233 51.834 31.963 1.00 35.65 86 ASP B O 1
ATOM 2168 N N . VAL B 1 107 ? 19.963 51.950 34.158 1.00 34.21 87 VAL B N 1
ATOM 2169 C CA . VAL B 1 107 ? 19.875 53.367 34.244 1.00 35.00 87 VAL B CA 1
ATOM 2170 C C . VAL B 1 107 ? 21.056 53.884 35.170 1.00 35.15 87 VAL B C 1
ATOM 2171 O O . VAL B 1 107 ? 20.985 54.913 35.829 1.00 33.82 87 VAL B O 1
ATOM 2175 N N . ARG B 1 108 ? 22.128 53.099 35.206 1.00 36.95 88 ARG B N 1
ATOM 2176 C CA . ARG B 1 108 ? 23.345 53.400 35.984 1.00 39.39 88 ARG B CA 1
ATOM 2177 C C . ARG B 1 108 ? 24.387 53.997 34.995 1.00 40.10 88 ARG B C 1
ATOM 2178 O O . ARG B 1 108 ? 24.871 53.258 34.102 1.00 39.11 88 ARG B O 1
ATOM 2186 N N . LYS B 1 109 ? 24.623 55.308 35.065 1.00 42.90 89 LYS B N 1
ATOM 2187 C CA . LYS B 1 109 ? 25.511 55.996 34.028 1.00 45.55 89 LYS B CA 1
ATOM 2188 C C . LYS B 1 109 ? 26.795 55.201 33.654 1.00 46.01 89 LYS B C 1
ATOM 2189 O O . LYS B 1 109 ? 27.168 55.035 32.461 1.00 46.10 89 LYS B O 1
ATOM 2195 N N . SER B 1 110 ? 27.426 54.664 34.698 1.00 46.53 90 SER B N 1
ATOM 2196 C CA . SER B 1 110 ? 28.795 54.163 34.609 1.00 47.18 90 SER B CA 1
ATOM 2197 C C . SER B 1 110 ? 28.823 52.673 34.376 1.00 48.06 90 SER B C 1
ATOM 2198 O O . SER B 1 110 ? 29.909 52.058 34.269 1.00 47.86 90 SER B O 1
ATOM 2201 N N . SER B 1 111 ? 27.636 52.074 34.270 1.00 47.53 91 SER B N 1
ATOM 2202 C CA . SER B 1 111 ? 27.574 50.690 33.888 1.00 47.44 91 SER B CA 1
ATOM 2203 C C . SER B 1 111 ? 27.975 50.515 32.410 1.00 48.26 91 SER B C 1
ATOM 2204 O O . SER B 1 111 ? 27.581 51.295 31.547 1.00 47.78 91 SER B O 1
ATOM 2207 N N . PRO B 1 112 ? 28.734 49.465 32.102 1.00 49.08 92 PRO B N 1
ATOM 2208 C CA . PRO B 1 112 ? 29.002 49.095 30.692 1.00 49.36 92 PRO B CA 1
ATOM 2209 C C . PRO B 1 112 ? 27.779 48.664 29.847 1.00 49.31 92 PRO B C 1
ATOM 2210 O O . PRO B 1 112 ? 27.893 48.423 28.624 1.00 48.77 92 PRO B O 1
ATOM 2214 N N . THR B 1 113 ? 26.626 48.500 30.499 1.00 48.97 93 THR B N 1
ATOM 2215 C CA . THR B 1 113 ? 25.405 48.154 29.808 1.00 47.85 93 THR B CA 1
ATOM 2216 C C . THR B 1 113 ? 24.372 49.240 30.015 1.00 46.73 93 THR B C 1
ATOM 2217 O O . THR B 1 113 ? 23.217 49.006 29.696 1.00 46.54 93 THR B O 1
ATOM 2221 N N . PHE B 1 114 ? 24.753 50.386 30.589 1.00 44.75 94 PHE B N 1
ATOM 2222 C CA . PHE B 1 114 ? 23.851 51.546 30.699 1.00 43.33 94 PHE B CA 1
ATOM 2223 C C . PHE B 1 114 ? 23.019 51.611 29.455 1.00 41.36 94 PHE B C 1
ATOM 2224 O O . PHE B 1 114 ? 23.585 51.485 28.395 1.00 39.95 94 PHE B O 1
ATOM 2232 N N . GLY B 1 115 ? 21.686 51.791 29.585 1.00 38.75 95 GLY B N 1
ATOM 2233 C CA . GLY B 1 115 ? 20.758 51.731 28.470 1.00 36.77 95 GLY B CA 1
ATOM 2234 C C . GLY B 1 115 ? 20.391 50.416 27.823 1.00 36.41 95 GLY B C 1
ATOM 2235 O O . GLY B 1 115 ? 19.558 50.394 26.941 1.00 35.69 95 GLY B O 1
ATOM 2236 N N . LYS B 1 116 ? 21.037 49.302 28.181 1.00 35.56 96 LYS B N 1
ATOM 2237 C CA . LYS B 1 116 ? 20.629 48.012 27.642 1.00 35.65 96 LYS B CA 1
ATOM 2238 C C . LYS B 1 116 ? 19.446 47.497 28.511 1.00 32.65 96 LYS B C 1
ATOM 2239 O O . LYS B 1 116 ? 19.280 47.940 29.579 1.00 30.04 96 LYS B O 1
ATOM 2245 N N . TYR B 1 117 ? 18.710 46.547 28.013 1.00 34.52 97 TYR B N 1
ATOM 2246 C CA . TYR B 1 117 ? 17.565 46.027 28.759 1.00 36.28 97 TYR B CA 1
ATOM 2247 C C . TYR B 1 117 ? 17.329 44.543 28.569 1.00 35.74 97 TYR B C 1
ATOM 2248 O O . TYR B 1 117 ? 17.787 43.913 27.608 1.00 37.11 97 TYR B O 1
ATOM 2257 N N . VAL B 1 118 ? 16.488 44.009 29.449 1.00 34.55 98 VAL B N 1
ATOM 2258 C CA . VAL B 1 118 ? 15.964 42.663 29.262 1.00 33.37 98 VAL B CA 1
ATOM 2259 C C . VAL B 1 118 ? 14.462 42.714 29.297 1.00 31.02 98 VAL B C 1
ATOM 2260 O O . VAL B 1 118 ? 13.908 43.507 30.000 1.00 30.47 98 VAL B O 1
ATOM 2267 N N . LYS B 1 119 ? 13.862 41.935 28.424 1.00 30.48 99 LYS B N 1
ATOM 2268 C CA . LYS B 1 119 ? 12.427 41.759 28.368 1.00 30.17 99 LYS B CA 1
ATOM 2269 C C . LYS B 1 119 ? 12.186 40.332 28.861 1.00 31.51 99 LYS B C 1
ATOM 2270 O O . LYS B 1 119 ? 13.057 39.451 28.688 1.00 29.08 99 LYS B O 1
ATOM 2276 N N . ALA B 1 120 ? 11.047 40.084 29.520 1.00 29.06 100 ALA B N 1
ATOM 2277 C CA . ALA B 1 120 ? 10.751 38.729 30.024 1.00 26.91 100 ALA B CA 1
ATOM 2278 C C . ALA B 1 120 ? 9.247 38.676 30.120 1.00 27.06 100 ALA B C 1
ATOM 2279 O O . ALA B 1 120 ? 8.607 39.627 30.708 1.00 25.16 100 ALA B O 1
ATOM 2281 N N . GLU B 1 121 ? 8.657 37.651 29.485 1.00 25.05 101 GLU B N 1
ATOM 2282 C CA . GLU B 1 121 ? 7.261 37.457 29.565 1.00 26.74 101 GLU B CA 1
ATOM 2283 C C . GLU B 1 121 ? 6.974 36.787 30.922 1.00 27.14 101 GLU B C 1
ATOM 2284 O O . GLU B 1 121 ? 7.410 35.633 31.156 1.00 25.83 101 GLU B O 1
ATOM 2290 N N . LEU B 1 122 ? 6.187 37.465 31.748 1.00 25.25 102 LEU B N 1
ATOM 2291 C CA . LEU B 1 122 ? 5.794 36.891 33.015 1.00 22.28 102 LEU B CA 1
ATOM 2292 C C . LEU B 1 122 ? 4.309 36.645 32.929 1.00 23.05 102 LEU B C 1
ATOM 2293 O O . LEU B 1 122 ? 3.576 37.548 32.577 1.00 22.38 102 LEU B O 1
ATOM 2298 N N . ASN B 1 123 ? 3.821 35.437 33.312 1.00 20.36 103 ASN B N 1
ATOM 2299 C CA . ASN B 1 123 ? 2.423 35.216 33.198 1.00 18.34 103 ASN B CA 1
ATOM 2300 C C . ASN B 1 123 ? 1.880 34.187 34.192 1.00 19.17 103 ASN B C 1
ATOM 2301 O O . ASN B 1 123 ? 2.625 33.728 35.034 1.00 21.26 103 ASN B O 1
ATOM 2306 N N . GLU B 1 124 ? 0.584 34.043 34.190 1.00 19.51 104 GLU B N 1
ATOM 2307 C CA . GLU B 1 124 ? -0.072 33.162 35.142 1.00 22.58 104 GLU B CA 1
ATOM 2308 C C . GLU B 1 124 ? 0.227 31.686 34.832 1.00 25.12 104 GLU B C 1
ATOM 2309 O O . GLU B 1 124 ? 0.059 30.859 35.713 1.00 24.85 104 GLU B O 1
ATOM 2315 N N . GLU B 1 125 ? 0.616 31.419 33.576 1.00 26.55 105 GLU B N 1
ATOM 2316 C CA . GLU B 1 125 ? 0.703 30.036 33.051 1.00 29.01 105 GLU B CA 1
ATOM 2317 C C . GLU B 1 125 ? 2.099 29.590 33.419 1.00 29.73 105 GLU B C 1
ATOM 2318 O O . GLU B 1 125 ? 2.235 28.495 34.018 1.00 32.90 105 GLU B O 1
ATOM 2324 N N . ASN B 1 126 ? 3.145 30.436 33.306 1.00 27.83 106 ASN B N 1
ATOM 2325 C CA . ASN B 1 126 ? 4.504 30.153 33.871 1.00 26.96 106 ASN B CA 1
ATOM 2326 C C . ASN B 1 126 ? 4.826 30.451 35.319 1.00 27.97 106 ASN B C 1
ATOM 2327 O O . ASN B 1 126 ? 5.739 29.838 35.936 1.00 26.42 106 ASN B O 1
ATOM 2332 N N . HIS B 1 127 ? 4.057 31.372 35.912 1.00 26.59 107 HIS B N 1
ATOM 2333 C CA . HIS B 1 127 ? 4.337 31.844 37.272 1.00 25.33 107 HIS B CA 1
ATOM 2334 C C . HIS B 1 127 ? 5.735 32.338 37.476 1.00 23.96 107 HIS B C 1
ATOM 2335 O O . HIS B 1 127 ? 6.269 32.468 38.586 1.00 21.46 107 HIS B O 1
ATOM 2342 N N . TYR B 1 128 ? 6.423 32.695 36.380 1.00 24.59 108 TYR B N 1
ATOM 2343 C CA . TYR B 1 128 ? 7.749 33.211 36.545 1.00 24.19 108 TYR B CA 1
ATOM 2344 C C . TYR B 1 128 ? 7.816 34.580 37.133 1.00 24.18 108 TYR B C 1
ATOM 2345 O O . TYR B 1 128 ? 6.871 35.381 37.022 1.00 26.58 108 TYR B O 1
ATOM 2354 N N . MET B 1 129 ? 8.926 34.903 37.733 1.00 24.25 109 MET B N 1
ATOM 2355 C CA . MET B 1 129 ? 9.116 36.174 38.327 1.00 25.74 109 MET B CA 1
ATOM 2356 C C . MET B 1 129 ? 10.397 36.833 37.881 1.00 28.88 109 MET B C 1
ATOM 2357 O O . MET B 1 129 ? 11.304 36.139 37.402 1.00 28.56 109 MET B O 1
ATOM 2362 N N . LEU B 1 130 ? 10.471 38.177 37.986 1.00 27.71 110 LEU B N 1
ATOM 2363 C CA . LEU B 1 130 ? 11.693 38.890 37.598 1.00 26.53 110 LEU B CA 1
ATOM 2364 C C . LEU B 1 130 ? 12.192 39.706 38.754 1.00 25.97 110 LEU B C 1
ATOM 2365 O O . LEU B 1 130 ? 11.529 40.559 39.447 1.00 23.45 110 LEU B O 1
ATOM 2370 N N . TRP B 1 131 ? 13.456 39.451 39.043 1.00 25.65 111 TRP B N 1
ATOM 2371 C CA . TRP B 1 131 ? 14.097 40.179 40.025 1.00 24.74 111 TRP B CA 1
ATOM 2372 C C . TRP B 1 131 ? 14.922 41.258 39.278 1.00 26.73 111 TRP B C 1
ATOM 2373 O O . TRP B 1 131 ? 15.806 40.926 38.418 1.00 28.57 111 TRP B O 1
ATOM 2384 N N . ILE B 1 132 ? 14.739 42.462 39.750 1.00 25.68 112 ILE B N 1
ATOM 2385 C CA . ILE B 1 132 ? 15.268 43.685 39.190 1.00 27.35 112 ILE B CA 1
ATOM 2386 C C . ILE B 1 132 ? 15.880 44.434 40.327 1.00 27.26 112 ILE B C 1
ATOM 2387 O O . ILE B 1 132 ? 15.230 45.108 41.076 1.00 27.33 112 ILE B O 1
ATOM 2392 N N . PRO B 1 133 ? 17.216 44.369 40.418 1.00 30.40 113 PRO B N 1
ATOM 2393 C CA . PRO B 1 133 ? 17.962 45.110 41.431 1.00 31.47 113 PRO B CA 1
ATOM 2394 C C . PRO B 1 133 ? 17.884 46.598 41.288 1.00 32.15 113 PRO B C 1
ATOM 2395 O O . PRO B 1 133 ? 17.506 47.072 40.211 1.00 32.92 113 PRO B O 1
ATOM 2399 N N . PRO B 1 134 ? 18.308 47.279 42.330 1.00 32.59 114 PRO B N 1
ATOM 2400 C CA . PRO B 1 134 ? 18.405 48.717 42.356 1.00 35.00 114 PRO B CA 1
ATOM 2401 C C . PRO B 1 134 ? 19.355 49.141 41.178 1.00 34.97 114 PRO B C 1
ATOM 2402 O O . PRO B 1 134 ? 20.223 48.339 40.704 1.00 34.49 114 PRO B O 1
ATOM 2406 N N . GLY B 1 135 ? 18.989 50.266 40.566 1.00 36.51 115 GLY B N 1
ATOM 2407 C CA . GLY B 1 135 ? 19.682 50.787 39.401 1.00 36.91 115 GLY B CA 1
ATOM 2408 C C . GLY B 1 135 ? 19.002 50.573 38.052 1.00 37.31 115 GLY B C 1
ATOM 2409 O O . GLY B 1 135 ? 19.579 50.965 36.981 1.00 36.32 115 GLY B O 1
ATOM 2410 N N . PHE B 1 136 ? 17.800 49.943 38.070 1.00 35.64 116 PHE B N 1
ATOM 2411 C CA . PHE B 1 136 ? 17.079 49.654 36.858 1.00 33.23 116 PHE B CA 1
ATOM 2412 C C . PHE B 1 136 ? 15.730 50.372 36.901 1.00 31.41 116 PHE B C 1
ATOM 2413 O O . PHE B 1 136 ? 15.166 50.657 37.974 1.00 29.48 116 PHE B O 1
ATOM 2421 N N . ALA B 1 137 ? 15.269 50.692 35.694 1.00 30.17 117 ALA B N 1
ATOM 2422 C CA . ALA B 1 137 ? 13.958 51.293 35.473 1.00 28.71 117 ALA B CA 1
ATOM 2423 C C . ALA B 1 137 ? 13.039 50.211 35.050 1.00 26.02 117 ALA B C 1
ATOM 2424 O O . ALA B 1 137 ? 13.360 49.451 34.170 1.00 24.95 117 ALA B O 1
ATOM 2426 N N . HIS B 1 138 ? 11.826 50.162 35.656 1.00 25.35 118 HIS B N 1
ATOM 2427 C CA . HIS B 1 138 ? 10.986 49.018 35.441 1.00 22.73 118 HIS B CA 1
ATOM 2428 C C . HIS B 1 138 ? 9.735 49.469 34.791 1.00 21.47 118 HIS B C 1
ATOM 2429 O O . HIS B 1 138 ? 9.122 50.448 35.257 1.00 21.17 118 HIS B O 1
ATOM 2436 N N . GLY B 1 139 ? 9.284 48.736 33.794 1.00 21.39 119 GLY B N 1
ATOM 2437 C CA . GLY B 1 139 ? 7.915 48.838 33.375 1.00 20.61 119 GLY B CA 1
ATOM 2438 C C . GLY B 1 139 ? 7.379 47.645 32.632 1.00 21.98 119 GLY B C 1
ATOM 2439 O O . GLY B 1 139 ? 8.057 46.633 32.372 1.00 22.58 119 GLY B O 1
ATOM 2440 N N . PHE B 1 140 ? 6.123 47.723 32.270 1.00 18.91 120 PHE B N 1
ATOM 2441 C CA . PHE B 1 140 ? 5.555 46.618 31.513 1.00 20.32 120 PHE B CA 1
ATOM 2442 C C . PHE B 1 140 ? 4.393 46.952 30.681 1.00 19.07 120 PHE B C 1
ATOM 2443 O O . PHE B 1 140 ? 3.790 47.969 30.885 1.00 19.33 120 PHE B O 1
ATOM 2451 N N . GLN B 1 141 ? 4.066 46.117 29.707 1.00 19.11 121 GLN B N 1
ATOM 2452 C CA . GLN B 1 141 ? 2.779 46.172 29.096 1.00 18.59 121 GLN B CA 1
ATOM 2453 C C . GLN B 1 141 ? 1.962 44.990 29.401 1.00 20.45 121 GLN B C 1
ATOM 2454 O O . GLN B 1 141 ? 2.470 43.826 29.410 1.00 22.25 121 GLN B O 1
ATOM 2460 N N . ALA B 1 142 ? 0.688 45.255 29.707 1.00 19.26 122 ALA B N 1
ATOM 2461 C CA . ALA B 1 142 ? -0.300 44.208 29.875 1.00 20.87 122 ALA B CA 1
ATOM 2462 C C . ALA B 1 142 ? -0.773 43.566 28.536 1.00 21.25 122 ALA B C 1
ATOM 2463 O O . ALA B 1 142 ? -1.326 44.254 27.696 1.00 24.63 122 ALA B O 1
ATOM 2465 N N . LEU B 1 143 ? -0.490 42.291 28.334 1.00 22.99 123 LEU B N 1
ATOM 2466 C CA . LEU B 1 143 ? -0.741 41.606 27.046 1.00 24.99 123 LEU B CA 1
ATOM 2467 C C . LEU B 1 143 ? -2.167 41.060 27.039 1.00 26.05 123 LEU B C 1
ATOM 2468 O O . LEU B 1 143 ? -2.766 40.775 25.973 1.00 29.02 123 LEU B O 1
ATOM 2473 N N . GLU B 1 144 ? -2.720 40.946 28.255 1.00 27.19 124 GLU B N 1
ATOM 2474 C CA . GLU B 1 144 ? -4.102 40.652 28.586 1.00 28.13 124 GLU B CA 1
ATOM 2475 C C . GLU B 1 144 ? -4.364 41.415 29.925 1.00 25.77 124 GLU B C 1
ATOM 2476 O O . GLU B 1 144 ? -3.411 41.877 30.538 1.00 24.84 124 GLU B O 1
ATOM 2482 N N . ASP B 1 145 ? -5.614 41.544 30.339 1.00 23.31 125 ASP B N 1
ATOM 2483 C CA . ASP B 1 145 ? -5.928 42.083 31.657 1.00 23.04 125 ASP B CA 1
ATOM 2484 C C . ASP B 1 145 ? -5.169 41.288 32.670 1.00 22.06 125 ASP B C 1
ATOM 2485 O O . ASP B 1 145 ? -5.224 40.073 32.602 1.00 22.11 125 ASP B O 1
ATOM 2490 N N . SER B 1 146 ? -4.335 41.957 33.494 1.00 19.03 126 SER B N 1
ATOM 2491 C CA . SER B 1 146 ? -3.364 41.298 34.353 1.00 18.60 126 SER B CA 1
ATOM 2492 C C . SER B 1 146 ? -3.311 41.888 35.711 1.00 17.92 126 SER B C 1
ATOM 2493 O O . SER B 1 146 ? -3.393 43.125 35.867 1.00 18.74 126 SER B O 1
ATOM 2496 N N . ILE B 1 147 ? -3.129 41.007 36.710 1.00 16.51 127 ILE B N 1
ATOM 2497 C CA . ILE B 1 147 ? -2.770 41.380 38.043 1.00 14.94 127 ILE B CA 1
ATOM 2498 C C . ILE B 1 147 ? -1.296 41.183 38.172 1.00 16.25 127 ILE B C 1
ATOM 2499 O O . ILE B 1 147 ? -0.763 40.066 37.898 1.00 17.88 127 ILE B O 1
ATOM 2504 N N . VAL B 1 148 ? -0.627 42.234 38.584 1.00 17.27 128 VAL B N 1
ATOM 2505 C CA . VAL B 1 148 ? 0.831 42.206 38.869 1.00 15.41 128 VAL B CA 1
ATOM 2506 C C . VAL B 1 148 ? 1.085 42.488 40.303 1.00 16.83 128 VAL B C 1
ATOM 2507 O O . VAL B 1 148 ? 0.489 43.391 40.954 1.00 16.56 128 VAL B O 1
ATOM 2511 N N . ILE B 1 149 ? 1.971 41.704 40.885 1.00 16.11 129 ILE B N 1
ATOM 2512 C CA . ILE B 1 149 ? 2.396 41.932 42.245 1.00 15.71 129 ILE B CA 1
ATOM 2513 C C . ILE B 1 149 ? 3.825 42.370 42.232 1.00 16.91 129 ILE B C 1
ATOM 2514 O O . ILE B 1 149 ? 4.633 41.794 41.504 1.00 18.40 129 ILE B O 1
ATOM 2519 N N . TYR B 1 150 ? 4.144 43.337 43.086 1.00 17.85 130 TYR B N 1
ATOM 2520 C CA . TYR B 1 150 ? 5.483 43.872 43.116 1.00 18.72 130 TYR B CA 1
ATOM 2521 C C . TYR B 1 150 ? 5.979 43.688 44.534 1.00 19.89 130 TYR B C 1
ATOM 2522 O O . TYR B 1 150 ? 5.540 44.385 45.437 1.00 21.50 130 TYR B O 1
ATOM 2531 N N . PHE B 1 151 ? 6.921 42.781 44.691 1.00 20.17 131 PHE B N 1
ATOM 2532 C CA . PHE B 1 151 ? 7.623 42.624 45.910 1.00 22.88 131 PHE B CA 1
ATOM 2533 C C . PHE B 1 151 ? 8.889 43.475 45.886 1.00 24.84 131 PHE B C 1
ATOM 2534 O O . PHE B 1 151 ? 9.738 43.235 45.091 1.00 26.69 131 PHE B O 1
ATOM 2542 N N . ILE B 1 152 ? 8.992 44.386 46.821 1.00 25.57 132 ILE B N 1
ATOM 2543 C CA . ILE B 1 152 ? 9.936 45.475 46.771 1.00 27.50 132 ILE B CA 1
ATOM 2544 C C . ILE B 1 152 ? 10.932 45.275 47.915 1.00 28.55 132 ILE B C 1
ATOM 2545 O O . ILE B 1 152 ? 10.525 45.037 49.098 1.00 30.15 132 ILE B O 1
ATOM 2550 N N . THR B 1 153 ? 12.190 45.456 47.583 1.00 29.71 133 THR B N 1
ATOM 2551 C CA . THR B 1 153 ? 13.267 45.376 48.569 1.00 30.64 133 THR B CA 1
ATOM 2552 C C . THR B 1 153 ? 14.005 46.698 48.731 1.00 32.66 133 THR B C 1
ATOM 2553 O O . THR B 1 153 ? 13.840 47.664 47.933 1.00 32.54 133 THR B O 1
ATOM 2557 N N . HIS B 1 154 ? 14.831 46.743 49.785 1.00 34.05 134 HIS B N 1
ATOM 2558 C CA . HIS B 1 154 ? 15.700 47.906 50.139 1.00 34.06 134 HIS B CA 1
ATOM 2559 C C . HIS B 1 154 ? 15.052 49.068 50.783 1.00 35.23 134 HIS B C 1
ATOM 2560 O O . HIS B 1 154 ? 15.453 49.457 51.866 1.00 38.47 134 HIS B O 1
ATOM 2567 N N . ASN B 1 155 ? 14.063 49.668 50.130 1.00 35.42 135 ASN B N 1
ATOM 2568 C CA . ASN B 1 155 ? 13.402 50.852 50.603 1.00 34.33 135 ASN B CA 1
ATOM 2569 C C . ASN B 1 155 ? 11.942 50.926 50.198 1.00 35.46 135 ASN B C 1
ATOM 2570 O O . ASN B 1 155 ? 11.553 50.450 49.105 1.00 35.89 135 ASN B O 1
ATOM 2575 N N . GLU B 1 156 ? 11.150 51.602 51.032 1.00 35.49 136 GLU B N 1
ATOM 2576 C CA . GLU B 1 156 ? 9.747 51.735 50.769 1.00 35.76 136 GLU B CA 1
ATOM 2577 C C . GLU B 1 156 ? 9.546 52.916 49.838 1.00 36.15 136 GLU B C 1
ATOM 2578 O O . GLU B 1 156 ? 10.498 53.662 49.568 1.00 35.65 136 GLU B O 1
ATOM 2584 N N . TYR B 1 157 ? 8.320 53.007 49.312 1.00 34.94 137 TYR B N 1
ATOM 2585 C CA . TYR B 1 157 ? 7.817 54.130 48.585 1.00 34.61 137 TYR B CA 1
ATOM 2586 C C . TYR B 1 157 ? 8.313 55.481 49.211 1.00 35.39 137 TYR B C 1
ATOM 2587 O O . TYR B 1 157 ? 8.051 55.750 50.392 1.00 33.21 137 TYR B O 1
ATOM 2596 N N . SER B 1 158 ? 8.922 56.346 48.383 1.00 35.87 138 SER B N 1
ATOM 2597 C CA . SER B 1 158 ? 9.273 57.705 48.802 1.00 37.15 138 SER B CA 1
ATOM 2598 C C . SER B 1 158 ? 9.080 58.649 47.590 1.00 37.76 138 SER B C 1
ATOM 2599 O O . SER B 1 158 ? 9.870 58.609 46.669 1.00 36.28 138 SER B O 1
ATOM 2602 N N . PRO B 1 159 ? 8.033 59.431 47.600 1.00 37.89 139 PRO B N 1
ATOM 2603 C CA . PRO B 1 159 ? 7.699 60.295 46.474 1.00 39.76 139 PRO B CA 1
ATOM 2604 C C . PRO B 1 159 ? 8.849 61.147 45.921 1.00 41.37 139 PRO B C 1
ATOM 2605 O O . PRO B 1 159 ? 9.010 61.116 44.687 1.00 41.76 139 PRO B O 1
ATOM 2609 N N . PRO B 1 160 ? 9.619 61.868 46.734 1.00 42.18 140 PRO B N 1
ATOM 2610 C CA . PRO B 1 160 ? 10.526 62.858 46.155 1.00 42.32 140 PRO B CA 1
ATOM 2611 C C . PRO B 1 160 ? 11.719 62.167 45.569 1.00 41.34 140 PRO B C 1
ATOM 2612 O O . PRO B 1 160 ? 12.528 62.725 44.805 1.00 40.33 140 PRO B O 1
ATOM 2616 N N . HIS B 1 161 ? 11.811 60.877 45.820 1.00 39.65 141 HIS B N 1
ATOM 2617 C CA . HIS B 1 161 ? 12.832 60.099 45.129 1.00 38.14 141 HIS B CA 1
ATOM 2618 C C . HIS B 1 161 ? 12.335 59.404 43.810 1.00 34.83 141 HIS B C 1
ATOM 2619 O O . HIS B 1 161 ? 13.126 58.847 43.124 1.00 32.46 141 HIS B O 1
ATOM 2626 N N . GLU B 1 162 ? 11.053 59.474 43.496 1.00 34.57 142 GLU B N 1
ATOM 2627 C CA . GLU B 1 162 ? 10.533 58.794 42.280 1.00 34.29 142 GLU B CA 1
ATOM 2628 C C . GLU B 1 162 ? 11.066 59.467 41.010 1.00 33.82 142 GLU B C 1
ATOM 2629 O O . GLU B 1 162 ? 11.001 60.686 40.886 1.00 34.33 142 GLU B O 1
ATOM 2635 N N . ARG B 1 163 ? 11.597 58.682 40.102 1.00 32.98 143 ARG B N 1
ATOM 2636 C CA . ARG B 1 163 ? 11.933 59.165 38.781 1.00 32.35 143 ARG B CA 1
ATOM 2637 C C . ARG B 1 163 ? 11.366 58.208 37.717 1.00 32.23 143 ARG B C 1
ATOM 2638 O O . ARG B 1 163 ? 10.912 57.054 38.013 1.00 28.81 143 ARG B O 1
ATOM 2646 N N . CYS B 1 164 ? 11.461 58.647 36.458 1.00 29.90 144 CYS B N 1
ATOM 2647 C CA . CYS B 1 164 ? 11.121 57.729 35.417 1.00 29.45 144 CYS B CA 1
ATOM 2648 C C . CYS B 1 164 ? 11.747 58.011 34.083 1.00 29.14 144 CYS B C 1
ATOM 2649 O O . CYS B 1 164 ? 12.208 59.123 33.798 1.00 29.48 144 CYS B O 1
ATOM 2652 N N . ILE B 1 165 ? 11.815 57.003 33.271 1.00 26.76 145 ILE B N 1
ATOM 2653 C CA . ILE B 1 165 ? 12.255 57.180 31.902 1.00 28.69 145 ILE B CA 1
ATOM 2654 C C . ILE B 1 165 ? 11.043 56.840 31.019 1.00 25.71 145 ILE B C 1
ATOM 2655 O O . ILE B 1 165 ? 10.211 56.010 31.382 1.00 22.14 145 ILE B O 1
ATOM 2660 N N . SER B 1 166 ? 11.000 57.423 29.822 1.00 23.29 146 SER B N 1
ATOM 2661 C CA . SER B 1 166 ? 9.865 57.321 28.945 1.00 21.36 146 SER B CA 1
ATOM 2662 C C . SER B 1 166 ? 9.626 55.883 28.443 1.00 19.60 146 SER B C 1
ATOM 2663 O O . SER B 1 166 ? 10.542 55.192 27.974 1.00 20.05 146 SER B O 1
ATOM 2666 N N . TYR B 1 167 ? 8.353 55.516 28.455 1.00 20.64 147 TYR B N 1
ATOM 2667 C CA . TYR B 1 167 ? 7.786 54.303 27.882 1.00 20.19 147 TYR B CA 1
ATOM 2668 C C . TYR B 1 167 ? 8.287 54.109 26.485 1.00 21.86 147 TYR B C 1
ATOM 2669 O O . TYR B 1 167 ? 8.325 53.023 26.023 1.00 21.68 147 TYR B O 1
ATOM 2678 N N . SER B 1 168 ? 8.598 55.203 25.770 1.00 21.40 148 SER B N 1
ATOM 2679 C CA . SER B 1 168 ? 8.886 55.149 24.341 1.00 23.78 148 SER B CA 1
ATOM 2680 C C . SER B 1 168 ? 10.310 54.581 24.096 1.00 24.71 148 SER B C 1
ATOM 2681 O O . SER B 1 168 ? 10.670 54.261 23.003 1.00 25.30 148 SER B O 1
ATOM 2684 N N . TYR B 1 169 ? 11.052 54.376 25.156 1.00 25.98 149 TYR B N 1
ATOM 2685 C CA . TYR B 1 169 ? 12.322 53.689 25.075 1.00 27.58 149 TYR B CA 1
ATOM 2686 C C . TYR B 1 169 ? 12.248 52.304 24.535 1.00 28.60 149 TYR B C 1
ATOM 2687 O O . TYR B 1 169 ? 13.268 51.755 23.998 1.00 28.24 149 TYR B O 1
ATOM 2696 N N . ILE B 1 170 ? 11.057 51.731 24.632 1.00 29.55 150 ILE B N 1
ATOM 2697 C CA . ILE B 1 170 ? 10.779 50.371 24.281 1.00 29.90 150 ILE B CA 1
ATOM 2698 C C . ILE B 1 170 ? 9.705 50.275 23.259 1.00 31.08 150 ILE B C 1
ATOM 2699 O O . ILE B 1 170 ? 8.712 51.018 23.288 1.00 30.49 150 ILE B O 1
ATOM 2704 N N . ASP B 1 171 ? 9.835 49.277 22.387 1.00 32.58 151 ASP B N 1
ATOM 2705 C CA . ASP B 1 171 ? 8.853 49.098 21.346 1.00 33.94 151 ASP B CA 1
ATOM 2706 C C . ASP B 1 171 ? 7.842 48.041 21.770 1.00 33.39 151 ASP B C 1
ATOM 2707 O O . ASP B 1 171 ? 8.075 46.873 21.582 1.00 34.28 151 ASP B O 1
ATOM 2712 N N . TRP B 1 172 ? 6.715 48.478 22.363 1.00 31.31 152 TRP B N 1
ATOM 2713 C CA . TRP B 1 172 ? 5.784 47.597 23.006 1.00 28.98 152 TRP B CA 1
ATOM 2714 C C . TRP B 1 172 ? 4.966 46.856 21.917 1.00 30.66 152 TRP B C 1
ATOM 2715 O O . TRP B 1 172 ? 4.677 47.425 20.845 1.00 31.66 152 TRP B O 1
ATOM 2726 N N . PRO B 1 173 ? 4.618 45.592 22.147 1.00 29.23 153 PRO B N 1
ATOM 2727 C CA . PRO B 1 173 ? 3.938 44.781 21.139 1.00 29.34 153 PRO B CA 1
ATOM 2728 C C . PRO B 1 173 ? 2.563 45.145 20.852 1.00 27.71 153 PRO B C 1
ATOM 2729 O O . PRO B 1 173 ? 2.118 44.858 19.733 1.00 30.49 153 PRO B O 1
ATOM 2733 N N . ILE B 1 174 ? 1.853 45.735 21.794 1.00 25.68 154 ILE B N 1
ATOM 2734 C CA . ILE B 1 174 ? 0.465 46.108 21.525 1.00 26.47 154 ILE B CA 1
ATOM 2735 C C . ILE B 1 174 ? 0.419 47.619 21.242 1.00 28.35 154 ILE B C 1
ATOM 2736 O O . ILE B 1 174 ? 0.830 48.403 22.062 1.00 26.64 154 ILE B O 1
ATOM 2741 N N . LYS B 1 175 ? -0.029 47.980 20.039 1.00 31.13 155 LYS B N 1
ATOM 2742 C CA . LYS B 1 175 ? -0.043 49.372 19.581 1.00 32.48 155 LYS B CA 1
ATOM 2743 C C . LYS B 1 175 ? -1.094 50.213 20.260 1.00 31.17 155 LYS B C 1
ATOM 2744 O O . LYS B 1 175 ? -0.931 51.420 20.407 1.00 29.89 155 LYS B O 1
ATOM 2750 N N . GLU B 1 176 ? -2.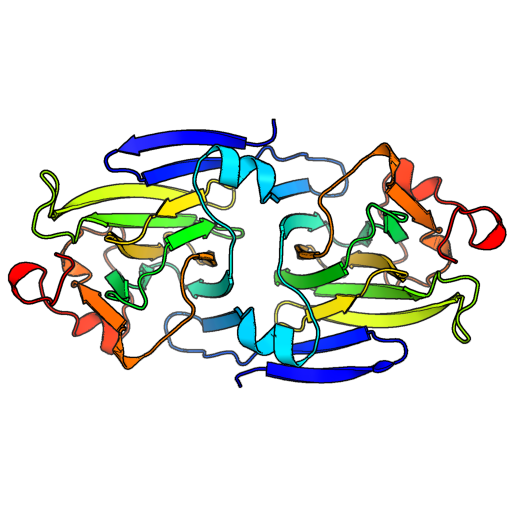195 49.575 20.681 1.00 29.77 156 GLU B N 1
ATOM 2751 C CA . GLU B 1 176 ? -3.278 50.270 21.308 1.00 30.74 156 GLU B CA 1
ATOM 2752 C C . GLU B 1 176 ? -2.854 50.452 22.757 1.00 30.77 156 GLU B C 1
ATOM 2753 O O . GLU B 1 176 ? -3.493 49.910 23.646 1.00 32.30 156 GLU B O 1
ATOM 2759 N N . VAL B 1 177 ? -1.825 51.263 22.974 1.00 29.12 157 VAL B N 1
ATOM 2760 C CA . VAL B 1 177 ? -1.316 51.517 24.316 1.00 29.41 157 VAL B CA 1
ATOM 2761 C C . VAL B 1 177 ? -2.279 52.416 25.142 1.00 28.33 157 VAL B C 1
ATOM 2762 O O . VAL B 1 177 ? -2.859 53.389 24.640 1.00 27.67 157 VAL B O 1
ATOM 2766 N N . ILE B 1 178 ? -2.387 52.097 26.419 1.00 24.60 158 ILE B N 1
ATOM 2767 C CA . ILE B 1 178 ? -3.073 52.892 27.384 1.00 24.49 158 ILE B CA 1
ATOM 2768 C C . ILE B 1 178 ? -2.048 53.311 28.448 1.00 23.99 158 ILE B C 1
ATOM 2769 O O . ILE B 1 178 ? -1.566 52.473 29.234 1.00 21.70 158 ILE B O 1
ATOM 2774 N N . ILE B 1 179 ? -1.762 54.610 28.527 1.00 21.62 159 ILE B N 1
ATOM 2775 C CA . ILE B 1 179 ? -0.689 55.079 29.399 1.00 21.26 159 ILE B CA 1
ATOM 2776 C C . ILE B 1 179 ? -1.270 56.272 30.171 1.00 21.49 159 ILE B C 1
ATOM 2777 O O . ILE B 1 179 ? -2.094 57.019 29.633 1.00 22.44 159 ILE B O 1
ATOM 2782 N N . SER B 1 180 ? -0.944 56.399 31.426 1.00 20.60 160 SER B N 1
ATOM 2783 C CA . SER B 1 180 ? -1.394 57.553 32.152 1.00 21.80 160 SER B CA 1
ATOM 2784 C C . SER B 1 180 ? -0.745 58.828 31.541 1.00 22.80 160 SER B C 1
ATOM 2785 O O . SER B 1 180 ? 0.387 58.820 31.054 1.00 20.05 160 SER B O 1
ATOM 2788 N N . ASP B 1 181 ? -1.446 59.945 31.696 1.00 24.27 161 ASP B N 1
ATOM 2789 C CA . ASP B 1 181 ? -0.883 61.270 31.384 1.00 24.32 161 ASP B CA 1
ATOM 2790 C C . ASP B 1 181 ? 0.398 61.503 32.114 1.00 24.12 161 ASP B C 1
ATOM 2791 O O . ASP B 1 181 ? 1.376 61.995 31.510 1.00 23.48 161 ASP B O 1
ATOM 2796 N N . LYS B 1 182 ? 0.512 61.113 33.389 1.00 23.42 162 LYS B N 1
ATOM 2797 C CA . LYS B 1 182 ? 1.716 61.196 34.100 1.00 24.22 162 LYS B CA 1
ATOM 2798 C C . LYS B 1 182 ? 2.870 60.454 33.491 1.00 21.95 162 LYS B C 1
ATOM 2799 O O . LYS B 1 182 ? 4.015 60.985 33.349 1.00 23.87 162 LYS B O 1
ATOM 2805 N N . ASP B 1 183 ? 2.663 59.197 33.115 1.00 21.24 163 ASP B N 1
ATOM 2806 C CA . ASP B 1 183 ? 3.805 58.437 32.551 1.00 19.47 163 ASP B CA 1
ATOM 2807 C C . ASP B 1 183 ? 4.123 58.987 31.169 1.00 19.26 163 ASP B C 1
ATOM 2808 O O . ASP B 1 183 ? 5.263 58.915 30.746 1.00 20.13 163 ASP B O 1
ATOM 2813 N N . LEU B 1 184 ? 3.108 59.442 30.419 1.00 20.88 164 LEU B N 1
ATOM 2814 C CA . LEU B 1 184 ? 3.317 60.063 29.093 1.00 21.88 164 LEU B CA 1
ATOM 2815 C C . LEU B 1 184 ? 4.313 61.219 29.168 1.00 23.23 164 LEU B C 1
ATOM 2816 O O . LEU B 1 184 ? 5.030 61.459 28.245 1.00 21.56 164 LEU B O 1
ATOM 2821 N N . GLN B 1 185 ? 4.376 61.864 30.307 1.00 22.70 165 GLN B N 1
ATOM 2822 C CA . GLN B 1 185 ? 5.349 62.967 30.513 1.00 25.40 165 GLN B CA 1
ATOM 2823 C C . GLN B 1 185 ? 6.739 62.529 30.928 1.00 25.35 165 GLN B C 1
ATOM 2824 O O . GLN B 1 185 ? 7.660 63.420 31.081 1.00 26.61 165 GLN B O 1
ATOM 2830 N N . CYS B 1 186 ? 7.013 61.224 31.138 1.00 23.84 166 CYS B N 1
ATOM 2831 C CA . CYS B 1 186 ? 8.370 60.861 31.581 1.00 23.46 166 CYS B CA 1
ATOM 2832 C C . CYS B 1 186 ? 9.462 61.301 30.537 1.00 23.79 166 CYS B C 1
ATOM 2833 O O . CYS B 1 186 ? 9.276 61.142 29.331 1.00 23.59 166 CYS B O 1
ATOM 2836 N N . PRO B 1 187 ? 10.615 61.771 31.025 1.00 25.64 167 PRO B N 1
ATOM 2837 C CA . PRO B 1 187 ? 11.723 62.161 30.115 1.00 25.81 167 PRO B CA 1
ATOM 2838 C C . PRO B 1 187 ? 12.422 61.023 29.449 1.00 27.37 167 PRO B C 1
ATOM 2839 O O . PRO B 1 187 ? 12.415 59.832 29.863 1.00 23.62 167 PRO B O 1
ATOM 2843 N N . SER B 1 188 ? 13.051 61.368 28.324 1.00 27.46 168 SER B N 1
ATOM 2844 C CA . SER B 1 188 ? 13.920 60.434 27.626 1.00 28.97 168 SER B CA 1
ATOM 2845 C C . SER B 1 188 ? 15.107 60.139 28.578 1.00 29.13 168 SER B C 1
ATOM 2846 O O . SER B 1 188 ? 15.363 60.871 29.517 1.00 27.17 168 SER B O 1
ATOM 2849 N N . LEU B 1 189 ? 15.799 59.060 28.296 1.00 32.59 169 LEU B N 1
ATOM 2850 C CA . LEU B 1 189 ? 16.938 58.559 29.106 1.00 34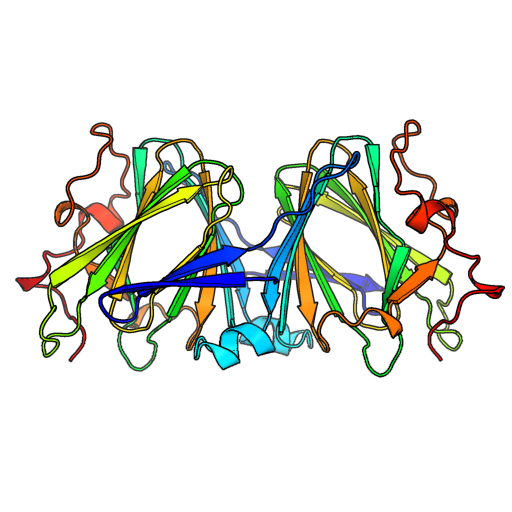.10 169 LEU B CA 1
ATOM 2851 C C . LEU B 1 189 ? 17.977 59.629 29.217 1.00 36.28 169 LEU B C 1
ATOM 2852 O O . LEU B 1 189 ? 18.297 60.072 30.314 1.00 37.79 1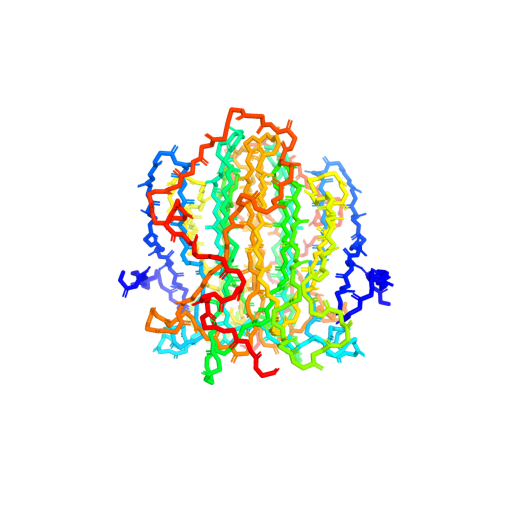69 LEU B O 1
ATOM 2857 N N . GLU B 1 190 ? 18.363 60.193 28.071 1.00 39.36 170 GLU B N 1
ATOM 2858 C CA . GLU B 1 190 ? 19.341 61.288 28.022 1.00 41.58 170 GLU B CA 1
ATOM 2859 C C . GLU B 1 190 ? 19.009 62.508 28.899 1.00 41.41 170 GLU B C 1
ATOM 2860 O O . GLU B 1 190 ? 19.937 63.151 29.398 1.00 42.06 170 GLU B O 1
ATOM 2866 N N . LYS B 1 191 ? 17.729 62.821 29.131 1.00 40.82 171 LYS B N 1
ATOM 2867 C CA . LYS B 1 191 ? 17.348 63.919 30.032 1.00 40.93 171 LYS B CA 1
ATOM 2868 C C . LYS B 1 191 ? 16.915 63.532 31.479 1.00 41.21 171 LYS B C 1
ATOM 2869 O O . LYS B 1 191 ? 16.599 64.383 32.337 1.00 39.28 171 LYS B O 1
ATOM 2875 N N . ALA B 1 192 ? 16.916 62.236 31.755 1.00 40.79 172 ALA B N 1
ATOM 2876 C CA . ALA B 1 192 ? 16.500 61.763 33.072 1.00 40.59 172 ALA B CA 1
ATOM 2877 C C . ALA B 1 192 ? 17.641 61.882 34.082 1.00 40.84 172 ALA B C 1
ATOM 2878 O O . ALA B 1 192 ? 18.763 61.636 33.770 1.00 39.03 172 ALA B O 1
ATOM 2880 N N . GLU B 1 193 ? 17.282 62.213 35.298 1.00 41.93 173 GLU B N 1
ATOM 2881 C CA . GLU B 1 193 ? 18.106 61.969 36.469 1.00 43.61 173 GLU B CA 1
ATOM 2882 C C . GLU B 1 193 ? 18.244 60.475 36.740 1.00 43.21 173 GLU B C 1
ATOM 2883 O O . GLU B 1 193 ? 17.302 59.819 37.235 1.00 42.89 173 GLU B O 1
ATOM 2889 N N . VAL B 1 194 ? 19.407 59.921 36.421 1.00 42.89 174 VAL B N 1
ATOM 2890 C CA . VAL B 1 194 ? 19.595 58.465 36.496 1.00 43.06 174 VAL B CA 1
ATOM 2891 C C . VAL B 1 194 ? 20.515 58.061 37.648 1.00 43.53 174 VAL B C 1
ATOM 2892 O O . VAL B 1 194 ? 20.837 58.888 38.473 1.00 43.46 174 VAL B O 1
ATOM 2896 N N . PHE B 1 195 ? 20.877 56.781 37.736 1.00 45.51 175 PHE B N 1
ATOM 2897 C CA . PHE B 1 195 ? 21.863 56.341 38.719 1.00 46.80 175 PHE B CA 1
ATOM 2898 C C . PHE B 1 195 ? 23.331 56.689 38.285 1.00 48.37 175 PHE B C 1
ATOM 2899 O O . PHE B 1 195 ? 23.683 56.613 37.111 1.00 46.28 175 PHE B O 1
ATOM 2907 N N . ASP B 1 196 ? 24.169 57.001 39.281 1.00 51.00 176 ASP B N 1
ATOM 2908 C CA . ASP B 1 196 ? 25.635 57.071 39.105 1.00 52.78 176 ASP B CA 1
ATOM 2909 C C . ASP B 1 196 ? 26.156 55.805 38.404 1.00 53.28 176 ASP B C 1
ATOM 2910 O O . ASP B 1 196 ? 25.772 54.664 38.657 1.00 54.84 176 ASP B O 1
#

Organism: Sulfurisphaera tokodaii (strain DSM 16993 / JCM 10545 / NBRC 100140 / 7) (NCBI:txid273063)

Sequence (352 aa):
MPFEFENLGMGIILIKPKVFPDKRGFFLEVFKSEDFTKMRIPNVIQTNMSFSRKGVVRGLHYQRTPKEQGKIIFVPKGRILDVAVDVRKSSPTFGKYVKAELNEENHYMLWIPPGFAHGFQALEDSIVIYFITHNEYSPPHERCISYSYIDWPIKEVIISDKDLQCPSLEKAEVFDMPFEFENLGMGIILIKPKVFPDKRGFFLEVFKSEDFTKMRIPNVIQTNMSFSRKGVVRGLHYQRTPKEQGKIIFVPKGRILDVAVDVRKSSPTFGKYVKAELNEENHYMLWIPPGFAHGFQALEDSIVIYFITHNEYSPPHERCISYSYIDWPIKEVIISDKDLQCPSLEKAEVFD

Solvent-accessible surface area: 15633 Å² total; per-residue (Å²): 120,34,12,118,46,73,110,54,36,39,39,0,12,15,0,51,14,121,49,99,105,70,135,36,11,41,66,0,19,0,4,19,16,106,16,4,64,146,73,206,0,52,73,4,35,0,1,17,1,0,54,0,105,124,1,0,0,17,0,0,69,7,5,79,74,98,83,41,24,0,17,1,0,0,0,3,70,1,89,0,28,0,0,0,6,0,0,70,130,96,18,142,39,73,30,118,89,18,89,14,61,0,13,55,151,41,8,64,0,0,11,2,21,32,2,6,0,7,0,1,0,0,20,66,74,0,10,0,2,27,1,8,0,83,29,42,103,12,75,94,40,87,68,24,2,20,40,82,103,8,120,19,79,30,190,135,48,34,19,19,112,179,7,97,141,13,50,41,25,143,179,13,80,30,20,125,152,29,9,100,50,74,106,57,30,51,31,0,13,17,0,47,12,93,48,111,104,68,116,37,12,46,65,0,22,1,4,19,17,136,34,4,78,182,75,221,0,52,69,2,35,0,0,15,0,0,26,0,121,108,0,0,0,17,0,0,73,7,7,50,63,93,80,45,21,0,19,0,0,0,0,3,54,9,91,0,27,0,0,0,0,0,0,69,141,96,22,136,43,53,11,126,95,20,82,12,66,0,17,75,165,40,9,60,0,0,12,2,22,30,2,5,0,8,1,1,0,0,15,82,45,0,7,0,1,25,1,8,0,83,29,38,100,14,74,98,44,78,76,28,0,10,56,70,84,9,132,23,80,28,178,113,53,54,20,15,108,165,6,94,145,11,54,54,17,147,176,14,91,25,23,127

Foldseek 3Di:
DQWDWDDPDPLKIKIFGDWAQDPVGIDTDLDDQVVVVVVVNHAFDDKDKDKDAAQEKDKQKFFDPPQGKKKKKWWLAAKKWKKKAQLAPPDPRHGDMDTDMHHNVRRMIMIHGTRIGIMIGGNHTTMMMIGMDNHDDDVVRMAGAAPVVDDHPRPSHDYDPVNNPHHHSVPTDGHD/DAWDWDDPDDLKIKIFGDWADDPVGIDTDLDDQVVVVVVVPHAFDDKDKDWDAAQEKDFQKFFAPPATKKKKKWWQAAKKWKKKAALAVPDPRHGPMDTDIHHNVRRMIMIYGGRITIMIGGNHGTMMMIRMDDHDDDVVRMAGAAPVSDDHPDPSHDYDPVNNPHHHSVPTDGHD